Protein AF-A0A7Y3Q124-F1 (afdb_monomer_lite)

pLDDT: mean 82.85, std 15.58, range [33.03, 96.94]

Sequence (223 aa):
MGLVINVERWDMAAAISIATEGIRAKYNAGSGGGGFGAADREIGAKLDGAKILAVIDQMEITAQHLADWCLFAYASPLWNSTDNKIRFLKTLMNDWAVLSLEQGTVIQKKTFERMACLASVVAGAFALEQIQGVSVINTDRGLSYQPKLTRSYLIHLLVEHDLKNASESVRNSEFESKRRRYYQTHWDVWHSNIEEMRSLLMNYDKSARFLFKKTLEKQNGSY

Structure (mmCIF, N/CA/C/O backbone):
data_AF-A0A7Y3Q124-F1
#
_entry.id   AF-A0A7Y3Q124-F1
#
loop_
_atom_site.group_PDB
_atom_site.id
_atom_site.type_symbol
_atom_site.label_atom_id
_atom_site.label_alt_id
_atom_site.label_comp_id
_atom_site.label_asym_id
_atom_site.label_entity_id
_atom_site.label_seq_id
_atom_site.pdbx_PDB_ins_code
_atom_site.Cartn_x
_atom_site.Cartn_y
_atom_site.Cartn_z
_atom_site.occupancy
_atom_site.B_iso_or_equiv
_atom_site.auth_seq_id
_atom_site.auth_comp_id
_atom_site.auth_asym_id
_atom_site.auth_atom_id
_atom_site.pdbx_PDB_model_num
ATOM 1 N N . MET A 1 1 ? -34.505 -3.314 24.883 1.00 33.03 1 MET A N 1
ATOM 2 C CA . MET A 1 1 ? -33.262 -3.927 24.371 1.00 33.03 1 MET A CA 1
ATOM 3 C C . MET A 1 1 ? -32.833 -3.156 23.130 1.00 33.03 1 MET A C 1
ATOM 5 O O . MET A 1 1 ? -33.286 -3.466 22.036 1.00 33.03 1 MET A O 1
ATOM 9 N N . GLY A 1 2 ? -32.082 -2.067 23.311 1.00 33.41 2 GLY A N 1
ATOM 10 C CA . GLY A 1 2 ? -31.557 -1.277 22.196 1.00 33.41 2 GLY A CA 1
ATOM 11 C C . GLY A 1 2 ? -30.342 -1.985 21.610 1.00 33.41 2 GLY A C 1
ATOM 12 O O . GLY A 1 2 ? -29.385 -2.247 22.332 1.00 33.41 2 GLY A O 1
ATOM 13 N N . LEU A 1 3 ? -30.413 -2.352 20.332 1.00 43.50 3 LEU A N 1
ATOM 14 C CA . LEU A 1 3 ? -29.298 -2.925 19.583 1.00 43.50 3 LEU A CA 1
ATOM 15 C C . LEU A 1 3 ? -28.235 -1.839 19.372 1.00 43.50 3 LEU A C 1
ATOM 17 O O . LEU A 1 3 ? -28.331 -1.041 18.444 1.00 43.50 3 LEU A O 1
ATOM 21 N N . VAL A 1 4 ? -27.251 -1.817 20.270 1.00 46.06 4 VAL A N 1
ATOM 22 C CA . VAL A 1 4 ? -25.922 -1.238 20.045 1.00 46.06 4 VAL A CA 1
ATOM 23 C C . VAL A 1 4 ? -25.350 -1.954 18.823 1.00 46.06 4 VAL A C 1
ATOM 25 O O . VAL A 1 4 ? -25.296 -3.189 18.805 1.00 46.06 4 VAL A O 1
ATOM 28 N N . ILE A 1 5 ? -25.002 -1.217 17.768 1.00 52.56 5 ILE A N 1
ATOM 29 C CA . ILE A 1 5 ? -24.322 -1.801 16.611 1.00 52.56 5 ILE A CA 1
ATOM 30 C C . ILE A 1 5 ? -22.940 -2.149 17.138 1.00 52.56 5 ILE A C 1
ATOM 32 O O . ILE A 1 5 ? -22.101 -1.280 17.266 1.00 52.56 5 ILE A O 1
ATOM 36 N N . ASN A 1 6 ? -22.729 -3.395 17.548 1.00 62.47 6 ASN A N 1
ATOM 37 C CA . ASN A 1 6 ? -21.502 -3.828 18.208 1.00 62.47 6 ASN A CA 1
ATOM 38 C C . ASN A 1 6 ? -20.341 -3.876 17.191 1.00 62.47 6 ASN A C 1
ATOM 40 O O . ASN A 1 6 ? -19.879 -4.958 16.833 1.00 62.47 6 ASN A O 1
ATOM 44 N N . VAL A 1 7 ? -19.934 -2.708 16.672 1.00 57.75 7 VAL A N 1
ATOM 45 C CA . VAL A 1 7 ? -18.882 -2.508 15.659 1.00 57.75 7 VAL A CA 1
ATOM 46 C C . VAL A 1 7 ? -17.557 -3.087 16.160 1.00 57.75 7 VAL A C 1
ATOM 48 O O . VAL A 1 7 ? -16.748 -3.564 15.375 1.00 57.75 7 VAL A O 1
ATOM 51 N N . GLU A 1 8 ? -17.376 -3.163 17.478 1.00 59.97 8 GLU A N 1
ATOM 52 C CA . GLU A 1 8 ? -16.238 -3.804 18.144 1.00 59.97 8 GLU A CA 1
ATOM 53 C C . GLU A 1 8 ? -16.109 -5.307 17.836 1.00 59.97 8 GLU A C 1
ATOM 55 O O . GLU A 1 8 ? -15.020 -5.871 17.908 1.00 59.97 8 GLU A O 1
ATOM 60 N N . ARG A 1 9 ? -17.211 -5.985 17.491 1.00 69.19 9 ARG A N 1
ATOM 61 C CA . ARG A 1 9 ? -17.191 -7.407 17.107 1.00 69.19 9 ARG A CA 1
ATOM 62 C C . ARG A 1 9 ? -16.945 -7.629 15.620 1.00 69.19 9 ARG A C 1
ATOM 64 O O . ARG A 1 9 ? -16.878 -8.781 15.195 1.00 69.19 9 ARG A O 1
ATOM 71 N N . TRP A 1 10 ? -16.889 -6.562 14.832 1.00 75.06 10 TRP A N 1
ATOM 72 C CA . TRP A 1 10 ? -16.720 -6.662 13.392 1.00 75.06 10 TRP A CA 1
ATOM 73 C C . TRP A 1 10 ? -15.241 -6.831 13.062 1.00 75.06 10 TRP A C 1
ATOM 75 O O . TRP A 1 10 ? -14.361 -6.440 13.830 1.00 75.06 10 TRP A O 1
ATOM 85 N N . ASP A 1 11 ? -14.963 -7.410 11.896 1.00 83.25 11 ASP A N 1
ATOM 86 C CA . ASP A 1 11 ? -13.596 -7.474 11.397 1.00 83.25 11 ASP A CA 1
ATOM 87 C C . ASP A 1 11 ? -13.006 -6.065 11.288 1.00 83.25 11 ASP A C 1
ATOM 89 O O . ASP A 1 11 ? -13.692 -5.127 10.878 1.00 83.25 11 ASP A O 1
ATOM 93 N N . MET A 1 12 ? -11.715 -5.931 11.617 1.00 88.19 12 MET A N 1
ATOM 94 C CA . MET A 1 12 ? -10.993 -4.650 11.664 1.00 88.19 12 MET A CA 1
ATOM 95 C C . MET A 1 12 ? -11.274 -3.771 10.437 1.00 88.19 12 MET A C 1
ATOM 97 O O . MET A 1 12 ? -11.569 -2.591 10.583 1.00 88.19 12 MET A O 1
ATOM 101 N N . ALA A 1 13 ? -11.251 -4.351 9.234 1.00 86.31 13 ALA A N 1
ATOM 102 C CA . ALA A 1 13 ? -11.531 -3.633 7.994 1.00 86.31 13 ALA A CA 1
ATOM 103 C C . ALA A 1 13 ? -12.919 -2.966 7.990 1.00 86.31 13 ALA A C 1
ATOM 105 O O . ALA A 1 13 ? -13.046 -1.783 7.681 1.00 86.31 13 ALA A O 1
ATOM 106 N N . ALA A 1 14 ? -13.956 -3.712 8.374 1.00 84.50 14 ALA A N 1
ATOM 107 C CA . ALA A 1 14 ? -15.326 -3.218 8.400 1.00 84.50 14 ALA A CA 1
ATOM 108 C C . ALA A 1 14 ? -15.551 -2.233 9.557 1.00 84.50 14 ALA A C 1
ATOM 110 O O . ALA A 1 14 ? -16.206 -1.208 9.370 1.00 84.50 14 ALA A O 1
ATOM 111 N N . ALA A 1 15 ? -14.956 -2.502 10.724 1.00 85.56 15 ALA A N 1
ATOM 112 C CA . ALA A 1 15 ? -15.027 -1.620 11.883 1.00 85.56 15 ALA A CA 1
ATOM 113 C C . ALA A 1 15 ? -14.435 -0.234 11.582 1.00 85.56 15 ALA A C 1
ATOM 115 O O . ALA A 1 15 ? -15.069 0.785 11.852 1.00 85.56 15 ALA A O 1
ATOM 116 N N . ILE A 1 16 ? -13.250 -0.193 10.966 1.00 87.12 16 ILE A N 1
ATOM 117 C CA . ILE A 1 16 ? -12.573 1.054 10.590 1.00 87.12 16 ILE A CA 1
ATOM 118 C C . ILE A 1 16 ? -13.338 1.777 9.483 1.00 87.12 16 ILE A C 1
ATOM 120 O O . ILE A 1 16 ? -13.532 2.990 9.570 1.00 87.12 16 ILE A O 1
ATOM 124 N N . SER A 1 17 ? -13.811 1.055 8.464 1.00 84.25 17 SER A N 1
ATOM 125 C CA . SER A 1 17 ? -14.573 1.655 7.366 1.00 84.25 17 SER A CA 1
ATOM 126 C C . SER A 1 17 ? -15.824 2.373 7.878 1.00 84.25 17 SER A C 1
ATOM 128 O O . SER A 1 17 ? -16.017 3.549 7.583 1.00 84.25 17 SER A O 1
ATOM 130 N N . ILE A 1 18 ? -16.596 1.726 8.754 1.00 82.00 18 ILE A N 1
ATOM 131 C CA . ILE A 1 18 ? -17.808 2.312 9.345 1.00 82.00 18 ILE A CA 1
ATOM 132 C C . ILE A 1 18 ? -17.478 3.468 10.287 1.00 82.00 18 ILE A C 1
ATOM 134 O O . ILE A 1 18 ? -18.149 4.499 10.253 1.00 82.00 18 ILE A O 1
ATOM 138 N N . ALA A 1 19 ? -16.433 3.326 11.105 1.00 82.62 19 ALA A N 1
ATOM 139 C CA . ALA A 1 19 ? -16.011 4.380 12.022 1.00 82.62 19 ALA A CA 1
ATOM 140 C C . ALA A 1 19 ? -15.574 5.659 11.285 1.00 82.62 19 ALA A C 1
ATOM 142 O O . ALA A 1 19 ? -15.813 6.766 11.763 1.00 82.62 19 ALA A O 1
ATOM 143 N N . THR A 1 20 ? -14.960 5.512 10.108 1.00 79.75 20 THR A N 1
ATOM 144 C CA . THR A 1 20 ? -14.400 6.621 9.318 1.00 79.75 20 THR A CA 1
ATOM 145 C C . THR A 1 20 ? -15.354 7.175 8.263 1.00 79.75 20 THR A C 1
ATOM 147 O O . THR A 1 20 ? -15.125 8.264 7.744 1.00 79.75 20 THR A O 1
ATOM 150 N N . GLU A 1 21 ? -16.429 6.475 7.903 1.00 72.50 21 GLU A N 1
ATOM 151 C CA . GLU A 1 21 ? -17.432 6.988 6.957 1.00 72.50 21 GLU A CA 1
ATOM 152 C C . GLU A 1 21 ? -18.221 8.177 7.525 1.00 72.50 21 GLU A C 1
ATOM 154 O O . GLU A 1 21 ? -18.716 9.034 6.785 1.00 72.50 21 GLU A O 1
ATOM 159 N N . GLY A 1 22 ? -18.275 8.288 8.854 1.00 57.75 22 GLY A N 1
ATOM 160 C CA . GLY A 1 22 ? -18.961 9.373 9.537 1.00 57.75 22 GLY A CA 1
ATOM 161 C C . GLY A 1 22 ? -20.463 9.453 9.214 1.00 57.75 22 GLY A C 1
ATOM 162 O O . GLY A 1 22 ? -21.063 8.632 8.526 1.00 57.75 22 GLY A O 1
ATOM 163 N N . ILE A 1 23 ? -21.097 10.506 9.728 1.00 47.03 23 ILE A N 1
ATOM 164 C CA . ILE A 1 23 ? -22.557 10.710 9.876 1.00 47.03 23 ILE A CA 1
ATOM 165 C C . ILE A 1 23 ? -23.333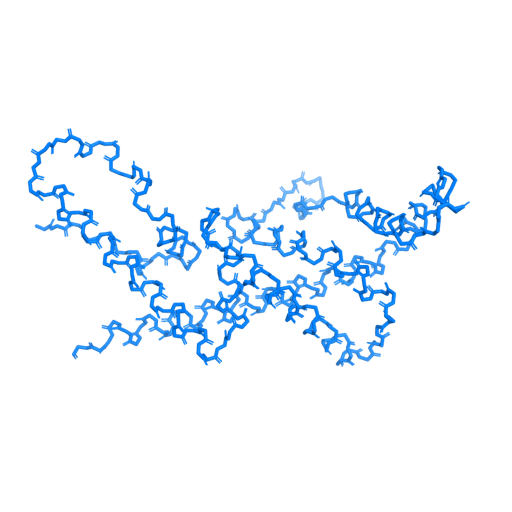 10.776 8.534 1.00 47.03 23 ILE A C 1
ATOM 167 O O . ILE A 1 23 ? -24.560 10.843 8.518 1.00 47.03 23 ILE A O 1
ATOM 171 N N . ARG A 1 24 ? -22.654 10.780 7.376 1.00 43.53 24 ARG A N 1
ATOM 172 C CA . ARG A 1 24 ? -23.308 10.940 6.061 1.00 43.53 24 ARG A CA 1
ATOM 173 C C . ARG A 1 24 ? -23.915 9.662 5.507 1.00 43.53 24 ARG A C 1
ATOM 175 O O . ARG A 1 24 ? -24.828 9.748 4.680 1.00 43.53 24 ARG A O 1
ATOM 182 N N . ALA A 1 25 ? -23.440 8.502 5.938 1.00 44.84 25 ALA A N 1
ATOM 183 C CA . ALA A 1 25 ? -24.040 7.260 5.513 1.00 44.84 25 ALA A CA 1
ATOM 184 C C . ALA A 1 25 ? -25.398 7.119 6.203 1.00 44.84 25 ALA A C 1
ATOM 186 O O . ALA A 1 25 ? -25.504 6.857 7.402 1.00 44.84 25 ALA A O 1
ATOM 187 N N . LYS A 1 26 ? -26.470 7.306 5.429 1.00 45.16 26 LYS A N 1
ATOM 188 C CA . LYS A 1 26 ? -27.828 6.929 5.823 1.00 45.16 26 LYS A CA 1
ATOM 189 C C . LYS A 1 26 ? -27.925 5.395 5.917 1.00 45.16 26 LYS A C 1
ATOM 191 O O . LYS A 1 26 ? -28.768 4.795 5.263 1.00 45.16 26 LYS A O 1
ATOM 196 N N . TYR A 1 27 ? -27.127 4.746 6.767 1.00 45.25 27 TYR A N 1
ATOM 197 C CA . TYR A 1 27 ? -27.384 3.370 7.219 1.00 45.25 27 TYR A CA 1
ATOM 198 C C . TYR A 1 27 ? -28.754 3.262 7.915 1.00 45.25 27 TYR A C 1
ATOM 200 O O . TYR A 1 27 ? -29.344 2.195 8.026 1.00 45.25 27 TYR A O 1
ATOM 208 N N . ASN A 1 28 ? -29.289 4.423 8.293 1.00 45.03 28 ASN A N 1
ATOM 209 C CA . ASN A 1 28 ? -30.613 4.692 8.820 1.00 45.03 28 ASN A CA 1
ATOM 210 C C . ASN A 1 28 ? -31.618 5.187 7.748 1.00 45.03 28 ASN A C 1
ATOM 212 O O . ASN A 1 28 ? -32.603 5.851 8.083 1.00 45.03 28 ASN A O 1
ATOM 216 N N . ALA A 1 29 ? -31.409 4.898 6.454 1.00 42.81 29 ALA A N 1
ATOM 217 C CA . ALA A 1 29 ? -32.402 5.124 5.394 1.00 42.81 29 ALA A CA 1
ATOM 218 C C . ALA A 1 29 ? -33.602 4.171 5.575 1.00 42.81 29 ALA A C 1
ATOM 220 O O . ALA A 1 29 ? -33.749 3.167 4.891 1.00 42.81 29 ALA A O 1
ATOM 221 N N . GLY A 1 30 ? -34.428 4.473 6.573 1.00 44.19 30 GLY A N 1
ATOM 222 C CA . GLY A 1 30 ? -35.539 3.647 7.043 1.00 44.19 30 GLY A CA 1
ATOM 223 C C . GLY A 1 30 ? -35.963 3.991 8.472 1.00 44.19 30 GLY A C 1
ATOM 224 O O . GLY A 1 30 ? -37.116 3.790 8.832 1.00 44.19 30 GLY A O 1
ATOM 225 N N . SER A 1 31 ? -35.088 4.614 9.270 1.00 44.12 31 SER A N 1
ATOM 226 C CA . SER A 1 31 ? -35.449 5.190 10.574 1.00 44.12 31 SER A CA 1
ATOM 227 C C . SER A 1 31 ? -35.894 6.653 10.474 1.00 44.12 31 SER A C 1
ATOM 229 O O . SER A 1 31 ? -35.846 7.388 11.456 1.00 44.12 31 SER A O 1
ATOM 231 N N . GLY A 1 32 ? -36.360 7.072 9.293 1.00 39.16 32 GLY A N 1
ATOM 232 C CA . GLY A 1 32 ? -37.015 8.359 9.044 1.00 39.16 32 GLY A CA 1
ATOM 233 C C . GLY A 1 32 ? -38.430 8.437 9.626 1.00 39.16 32 GLY A C 1
ATOM 234 O O . GLY A 1 32 ? -39.335 8.935 8.968 1.00 39.16 32 GLY A O 1
ATOM 235 N N . GLY A 1 33 ? -38.627 7.919 10.836 1.00 42.31 33 GLY A N 1
ATOM 236 C CA . GLY A 1 33 ? -39.790 8.194 11.667 1.00 42.31 33 GLY A CA 1
ATOM 237 C C . GLY A 1 33 ? -39.294 8.969 12.876 1.00 42.31 33 GLY A C 1
ATOM 238 O O . GLY A 1 33 ? -38.594 8.402 13.711 1.00 42.31 33 GLY A O 1
ATOM 239 N N . GLY A 1 34 ? -39.584 10.270 12.936 1.00 44.97 34 GLY A N 1
ATOM 240 C CA . GLY A 1 34 ? -39.162 11.136 14.036 1.00 44.97 34 GLY A CA 1
ATOM 241 C C . GLY A 1 34 ? -39.580 10.558 15.389 1.00 44.97 34 GLY A C 1
ATOM 242 O O . GLY A 1 34 ? -40.767 10.460 15.686 1.00 44.97 34 GLY A O 1
ATOM 243 N N . GLY A 1 35 ? -38.602 10.152 16.197 1.00 52.94 35 GLY A N 1
ATOM 244 C CA . GLY A 1 35 ? -38.820 9.603 17.530 1.00 52.94 35 GLY A CA 1
ATOM 245 C C . GLY A 1 35 ? -37.499 9.372 18.265 1.00 52.94 35 GLY A C 1
ATOM 246 O O . GLY A 1 35 ? -36.492 9.035 17.644 1.00 52.94 35 GLY A O 1
ATOM 247 N N . PHE A 1 36 ? -37.513 9.543 19.591 1.00 53.00 36 PHE A N 1
ATOM 248 C CA . PHE A 1 36 ? -36.348 9.488 20.491 1.00 53.00 36 PHE A CA 1
ATOM 249 C C . PHE A 1 36 ? -35.414 8.279 20.257 1.00 53.00 36 PHE A C 1
ATOM 251 O O . PHE A 1 36 ? -34.197 8.431 20.276 1.00 53.00 36 PHE A O 1
ATOM 258 N N . GLY A 1 37 ? -35.950 7.108 19.896 1.00 54.56 37 GLY A N 1
ATOM 259 C CA . GLY A 1 37 ? -35.143 5.908 19.633 1.00 54.56 37 GLY A CA 1
ATOM 260 C C . GLY A 1 37 ? -34.287 5.937 18.354 1.00 54.56 37 GLY A C 1
ATOM 261 O O . GLY A 1 37 ? -33.360 5.139 18.237 1.00 54.56 37 GLY A O 1
ATOM 262 N N . ALA A 1 38 ? -34.562 6.821 17.388 1.00 58.88 38 ALA A N 1
ATOM 263 C CA . ALA A 1 38 ? -33.704 6.998 16.210 1.00 58.88 38 ALA A CA 1
ATOM 264 C C . ALA A 1 38 ? -32.454 7.833 16.543 1.00 58.88 38 ALA A C 1
ATOM 266 O O . ALA A 1 38 ? -31.369 7.534 16.046 1.00 58.88 38 ALA A O 1
ATOM 267 N N . ALA A 1 39 ? -32.599 8.821 17.434 1.00 60.03 39 ALA A N 1
ATOM 268 C CA . ALA A 1 39 ? -31.488 9.625 17.935 1.00 60.03 39 ALA A CA 1
ATOM 269 C C . ALA A 1 39 ? -30.549 8.790 18.819 1.00 60.03 39 ALA A C 1
ATOM 271 O O . ALA A 1 39 ? -29.338 8.832 18.623 1.00 60.03 39 ALA A O 1
ATOM 272 N N . ASP A 1 40 ? -31.094 7.948 19.705 1.00 58.81 40 ASP A N 1
ATOM 273 C CA . ASP A 1 40 ? -30.291 7.044 20.543 1.00 58.81 40 ASP A CA 1
ATOM 274 C C . ASP A 1 40 ? -29.460 6.057 19.706 1.00 58.81 40 ASP A C 1
ATOM 276 O O . ASP A 1 40 ? -28.309 5.770 20.036 1.00 58.81 40 ASP A O 1
ATOM 280 N N . ARG A 1 41 ? -30.004 5.574 18.577 1.00 62.56 41 ARG A N 1
ATOM 281 C CA . ARG A 1 41 ? -29.263 4.722 17.626 1.00 62.56 41 ARG A CA 1
ATOM 282 C C . ARG A 1 41 ? -28.103 5.460 16.973 1.00 62.56 41 ARG A C 1
ATOM 284 O O . ARG A 1 41 ? -27.025 4.893 16.821 1.00 62.56 41 ARG A O 1
ATOM 291 N N . GLU A 1 42 ? -28.329 6.704 16.570 1.00 65.19 42 GLU A N 1
ATOM 292 C CA . GLU A 1 42 ? -27.293 7.529 15.954 1.00 65.19 42 GLU A CA 1
ATOM 293 C C . GLU A 1 42 ? -26.186 7.876 16.961 1.00 65.19 42 GLU A C 1
ATOM 295 O O . GLU A 1 42 ? -25.007 7.833 16.617 1.00 65.19 42 GLU A O 1
ATOM 300 N N . ILE A 1 43 ? -26.549 8.165 18.214 1.00 65.62 43 ILE A N 1
ATOM 301 C CA . ILE A 1 43 ? -25.598 8.418 19.304 1.00 65.62 43 ILE A CA 1
ATOM 302 C C . ILE A 1 43 ? -24.789 7.153 19.624 1.00 65.62 43 ILE A C 1
ATOM 304 O O . ILE A 1 43 ? -23.567 7.235 19.722 1.00 65.62 43 ILE A O 1
ATOM 308 N N . GLY A 1 44 ? -25.434 5.986 19.726 1.00 63.97 44 GLY A N 1
ATOM 309 C CA . GLY A 1 44 ? -24.755 4.710 19.974 1.00 63.97 44 GLY A CA 1
ATOM 310 C C . GLY A 1 44 ? -23.726 4.369 18.894 1.00 63.97 44 GLY A C 1
ATOM 311 O O . GLY A 1 44 ? -22.560 4.154 19.206 1.00 63.97 44 GLY A O 1
ATOM 312 N N . ALA A 1 45 ? -24.114 4.445 17.618 1.00 65.38 45 ALA A N 1
ATOM 313 C CA . ALA A 1 45 ? -23.201 4.192 16.501 1.00 65.38 45 ALA A CA 1
ATOM 314 C C . ALA A 1 45 ? -22.011 5.172 16.465 1.00 65.38 45 ALA A C 1
ATOM 316 O O . ALA A 1 45 ? -20.898 4.787 16.109 1.00 65.38 45 ALA A O 1
ATOM 317 N N . LYS A 1 46 ? -22.225 6.436 16.860 1.00 72.19 46 LYS A N 1
ATOM 318 C CA . LYS A 1 46 ? -21.149 7.433 16.987 1.00 72.19 46 LYS A CA 1
ATOM 319 C C . LYS A 1 46 ? -20.180 7.098 18.116 1.00 72.19 46 LYS A C 1
ATOM 321 O O . LYS A 1 46 ? -18.978 7.260 17.932 1.00 72.19 46 LYS A O 1
ATOM 326 N N . LEU A 1 47 ? -20.687 6.649 19.264 1.00 74.44 47 LEU A N 1
ATOM 327 C CA . LEU A 1 47 ? -19.851 6.229 20.390 1.00 74.44 47 LEU A CA 1
ATOM 328 C C . LEU A 1 47 ? -19.021 4.996 20.025 1.00 74.44 47 LEU A C 1
ATOM 330 O O . LEU A 1 47 ? -17.819 4.988 20.277 1.00 74.44 47 LEU A O 1
ATOM 334 N N . ASP A 1 48 ? -19.627 4.007 19.369 1.00 74.38 48 ASP A N 1
ATOM 335 C CA . ASP A 1 48 ? -18.919 2.807 18.917 1.00 74.38 48 ASP A CA 1
ATOM 336 C C . ASP A 1 48 ? -17.848 3.158 17.872 1.00 74.38 48 ASP A C 1
ATOM 338 O O . ASP A 1 48 ? -16.702 2.731 17.995 1.00 74.38 48 ASP A O 1
ATOM 342 N N . GLY A 1 49 ? -18.164 4.024 16.901 1.00 79.00 49 GLY A N 1
ATOM 343 C CA . GLY A 1 49 ? -17.182 4.537 15.940 1.00 79.00 49 GLY A CA 1
ATOM 344 C C . GLY A 1 49 ? -16.028 5.299 16.605 1.00 79.00 49 GLY A C 1
ATOM 345 O O . GLY A 1 49 ? -14.867 5.076 16.265 1.00 79.00 49 GLY A O 1
ATOM 346 N N . ALA A 1 50 ? -16.317 6.144 17.599 1.00 81.00 50 ALA A N 1
ATOM 347 C CA . ALA A 1 50 ? -15.296 6.888 18.337 1.00 81.00 50 ALA A CA 1
ATOM 348 C C . ALA A 1 50 ? -14.333 5.967 19.103 1.00 81.00 50 ALA A C 1
ATOM 350 O O . ALA A 1 50 ? -13.137 6.249 19.145 1.00 81.00 50 ALA A O 1
ATOM 351 N N . LYS A 1 51 ? -14.813 4.843 19.653 1.00 82.75 51 LYS A N 1
ATOM 352 C CA . LYS A 1 51 ? -13.939 3.838 20.281 1.00 82.75 51 LYS A CA 1
ATOM 353 C C . LYS A 1 51 ? -12.978 3.211 19.277 1.00 82.75 51 LYS A C 1
ATOM 355 O O . LYS A 1 51 ? -11.790 3.106 19.558 1.00 82.75 51 LYS A O 1
ATOM 360 N N . ILE A 1 52 ? -13.466 2.839 18.090 1.00 86.88 52 ILE A N 1
ATOM 361 C CA . ILE A 1 52 ? -12.612 2.287 17.028 1.00 86.88 52 ILE A CA 1
ATOM 362 C C . ILE A 1 52 ? -11.522 3.289 16.631 1.00 86.88 52 ILE A C 1
ATOM 364 O O . ILE A 1 52 ? -10.363 2.905 16.491 1.00 86.88 52 ILE A O 1
ATOM 368 N N . LEU A 1 53 ? -11.863 4.574 16.498 1.00 87.12 53 LEU A N 1
ATOM 369 C CA . LEU A 1 53 ? -10.877 5.618 16.208 1.00 87.12 53 LEU A CA 1
ATOM 370 C C . LEU A 1 53 ? -9.874 5.794 17.356 1.00 87.12 53 LEU A C 1
ATOM 372 O O . LEU A 1 53 ? -8.675 5.833 17.103 1.00 87.12 53 LEU A O 1
ATOM 376 N N . ALA A 1 54 ? -10.329 5.771 18.612 1.00 87.12 54 ALA A N 1
ATOM 377 C CA . ALA A 1 54 ? -9.442 5.824 19.774 1.00 87.12 54 ALA A CA 1
ATOM 378 C C . ALA A 1 54 ? -8.476 4.625 19.840 1.00 87.12 54 ALA A C 1
ATOM 380 O O . ALA A 1 54 ? -7.342 4.760 20.300 1.00 87.12 54 ALA A O 1
ATOM 381 N N . VAL A 1 55 ? -8.896 3.441 19.377 1.00 89.62 55 VAL A N 1
ATOM 382 C CA . VAL A 1 55 ? -8.000 2.285 19.218 1.00 89.62 55 VAL A CA 1
ATOM 383 C C . VAL A 1 55 ? -6.911 2.577 18.183 1.00 89.62 55 VAL A C 1
ATOM 385 O O . VAL A 1 55 ? -5.748 2.269 18.443 1.00 89.62 55 VAL A O 1
ATOM 388 N N . ILE A 1 56 ? -7.253 3.185 17.043 1.00 90.88 56 ILE A N 1
ATOM 389 C CA . ILE A 1 56 ? -6.270 3.564 16.016 1.00 90.88 56 ILE A CA 1
ATOM 390 C C . ILE A 1 56 ? -5.296 4.619 16.553 1.00 90.88 56 ILE A C 1
ATOM 392 O O . ILE A 1 56 ? -4.093 4.463 16.362 1.00 90.88 56 ILE A O 1
ATOM 396 N N . ASP A 1 57 ? -5.776 5.625 17.284 1.00 90.31 57 ASP A N 1
ATOM 397 C CA . ASP A 1 57 ? -4.917 6.649 17.896 1.00 90.31 57 ASP A CA 1
ATOM 398 C C . ASP A 1 57 ? -3.925 6.017 18.890 1.00 90.31 57 ASP A C 1
ATOM 400 O O . ASP A 1 57 ? -2.735 6.332 18.915 1.00 90.31 57 ASP A O 1
ATOM 404 N N . GLN A 1 58 ? -4.379 5.035 19.674 1.00 89.94 58 GLN A N 1
ATOM 405 C CA . GLN A 1 58 ? -3.506 4.292 20.583 1.00 89.94 58 GLN A CA 1
ATOM 406 C C . GLN A 1 58 ? -2.500 3.398 19.835 1.00 89.94 58 GLN A C 1
ATOM 408 O O . GLN A 1 58 ? -1.357 3.226 20.280 1.00 89.94 58 GLN A O 1
ATOM 413 N N . MET A 1 59 ? -2.902 2.826 18.696 1.00 91.88 59 MET A N 1
ATOM 414 C CA . MET A 1 59 ? -1.986 2.127 17.796 1.00 91.88 59 MET A CA 1
ATOM 415 C C . MET A 1 59 ? -0.945 3.088 17.228 1.00 91.88 59 MET A C 1
ATOM 417 O O . MET A 1 59 ? 0.218 2.708 17.167 1.00 91.88 59 MET A O 1
ATOM 421 N N . GLU A 1 60 ? -1.310 4.326 16.885 1.00 91.12 60 GLU A N 1
ATOM 422 C CA . GLU A 1 60 ? -0.374 5.319 16.351 1.00 91.12 60 GLU A CA 1
ATOM 423 C C . GLU A 1 60 ? 0.775 5.605 17.329 1.00 91.12 60 GLU A C 1
ATOM 425 O O . GLU A 1 60 ? 1.934 5.651 16.917 1.00 91.12 60 GLU A O 1
ATOM 430 N N . ILE A 1 61 ? 0.478 5.685 18.631 1.00 90.94 61 ILE A N 1
ATOM 431 C CA . ILE A 1 61 ? 1.481 5.902 19.689 1.00 90.94 61 ILE A CA 1
ATOM 432 C C . ILE A 1 61 ? 2.509 4.759 19.753 1.00 90.94 61 ILE A C 1
ATOM 434 O O . ILE A 1 61 ? 3.677 4.987 20.061 1.00 90.94 61 ILE A O 1
ATOM 438 N N . THR A 1 62 ? 2.085 3.519 19.495 1.00 90.00 62 THR A N 1
ATOM 439 C CA . THR A 1 62 ? 2.939 2.327 19.663 1.00 90.00 62 THR A CA 1
ATOM 440 C C . THR A 1 62 ? 3.587 1.854 18.363 1.00 90.00 62 THR A C 1
ATOM 442 O O . THR A 1 62 ? 4.723 1.386 18.374 1.00 90.00 62 THR A O 1
ATOM 445 N N . ALA A 1 63 ? 2.870 1.966 17.249 1.00 91.50 63 ALA A N 1
ATOM 446 C CA . ALA A 1 63 ? 3.251 1.481 15.933 1.00 91.50 63 ALA A CA 1
ATOM 447 C C . ALA A 1 63 ? 2.569 2.322 14.838 1.00 91.50 63 ALA A C 1
ATOM 449 O O . ALA A 1 63 ? 1.639 1.873 14.164 1.00 91.50 63 ALA A O 1
ATOM 450 N N . GLN A 1 64 ? 3.067 3.546 14.637 1.00 91.94 64 GLN A N 1
ATOM 451 C CA . GLN A 1 64 ? 2.521 4.515 13.678 1.00 91.94 64 GLN A CA 1
ATOM 452 C C . GLN A 1 64 ? 2.308 3.948 12.267 1.00 91.94 64 GLN A C 1
ATOM 454 O O . GLN A 1 64 ? 1.255 4.155 11.679 1.00 91.94 64 GLN A O 1
ATOM 459 N N . HIS A 1 65 ? 3.255 3.171 11.743 1.00 91.19 65 HIS A N 1
ATOM 460 C CA . HIS A 1 65 ? 3.157 2.578 10.404 1.00 91.19 65 HIS A CA 1
ATOM 461 C C . HIS A 1 65 ? 1.981 1.594 10.249 1.00 91.19 65 HIS A C 1
ATOM 463 O O . HIS A 1 65 ? 1.417 1.479 9.162 1.00 91.19 65 HIS A O 1
ATOM 469 N N . LEU A 1 66 ? 1.575 0.914 11.330 1.00 94.38 66 LEU A N 1
ATOM 470 C CA . LEU A 1 66 ? 0.413 0.018 11.326 1.00 94.38 66 LEU A CA 1
ATOM 471 C C . LEU A 1 66 ? -0.899 0.803 11.384 1.00 94.38 66 LEU A C 1
ATOM 473 O O . LEU A 1 66 ? -1.855 0.438 10.704 1.00 94.38 66 LEU A O 1
ATOM 477 N N . ALA A 1 67 ? -0.942 1.887 12.162 1.00 92.25 67 ALA A N 1
ATOM 478 C CA . ALA A 1 67 ? -2.084 2.801 12.175 1.00 92.25 67 ALA A CA 1
ATOM 479 C C . ALA A 1 67 ? -2.264 3.477 10.803 1.00 92.25 67 ALA A C 1
ATOM 481 O O . ALA A 1 67 ? -3.367 3.512 10.257 1.00 92.25 67 ALA A O 1
ATOM 482 N N . ASP A 1 68 ? -1.160 3.911 10.199 1.00 92.69 68 ASP A N 1
ATOM 483 C CA . ASP A 1 68 ? -1.108 4.462 8.848 1.00 92.69 68 ASP A CA 1
ATOM 484 C C . ASP A 1 68 ? -1.593 3.455 7.794 1.00 92.69 68 ASP A C 1
ATOM 486 O O . ASP A 1 68 ? -2.381 3.823 6.922 1.00 92.69 68 ASP A O 1
ATOM 490 N N . TRP A 1 69 ? -1.190 2.180 7.895 1.00 94.38 69 TRP A N 1
ATOM 491 C CA . TRP A 1 69 ? -1.717 1.104 7.047 1.00 94.38 69 TRP A CA 1
ATOM 492 C C . TRP A 1 69 ? -3.231 0.952 7.205 1.00 94.38 69 TRP A C 1
ATOM 494 O O . TRP A 1 69 ? -3.952 0.948 6.210 1.00 94.38 69 TRP A O 1
ATOM 504 N N . CYS A 1 70 ? -3.727 0.880 8.442 1.00 92.25 70 CYS A N 1
ATOM 505 C CA . CYS A 1 70 ? -5.155 0.768 8.731 1.00 92.25 70 CYS A CA 1
ATOM 506 C C . CYS A 1 70 ? -5.968 1.906 8.099 1.00 92.25 70 CYS A C 1
ATOM 508 O O . CYS A 1 70 ? -6.990 1.660 7.454 1.00 92.25 70 CYS A O 1
ATOM 510 N N . LEU A 1 71 ? -5.498 3.148 8.245 1.00 90.81 71 LEU A N 1
ATOM 511 C CA . LEU A 1 71 ? -6.147 4.324 7.665 1.00 90.81 71 LEU A CA 1
ATOM 512 C C . LEU A 1 71 ? -5.983 4.399 6.141 1.00 90.81 71 LEU A C 1
ATOM 514 O O . LEU A 1 71 ? -6.843 4.941 5.450 1.00 90.81 71 LEU A O 1
ATOM 518 N N . PHE A 1 72 ? -4.893 3.874 5.587 1.00 91.94 72 PHE A N 1
ATOM 519 C CA . PHE A 1 72 ? -4.703 3.783 4.142 1.00 91.94 72 PHE A CA 1
ATOM 520 C C . PHE A 1 72 ? -5.628 2.740 3.507 1.00 91.94 72 PHE A C 1
ATOM 522 O O . PHE A 1 72 ? -6.241 3.020 2.478 1.00 91.94 72 PHE A O 1
ATOM 529 N N . ALA A 1 73 ? -5.723 1.557 4.111 1.00 90.94 73 ALA A N 1
ATOM 530 C CA . ALA A 1 73 ? -6.407 0.407 3.539 1.00 90.94 73 ALA A CA 1
ATOM 531 C C . ALA A 1 73 ? -7.921 0.426 3.765 1.00 90.94 73 ALA A C 1
ATOM 533 O O . ALA A 1 73 ? -8.667 0.040 2.868 1.00 90.94 73 ALA A O 1
ATOM 534 N N . TYR A 1 74 ? -8.372 0.856 4.948 1.00 90.56 74 TYR A N 1
ATOM 535 C CA . TYR A 1 74 ? -9.745 0.614 5.404 1.00 90.56 74 TYR A CA 1
ATOM 536 C C . TYR A 1 74 ? -10.542 1.875 5.721 1.00 90.56 74 TYR A C 1
ATOM 538 O O . TYR A 1 74 ? -11.759 1.783 5.884 1.00 90.56 74 TYR A O 1
ATOM 546 N N . ALA A 1 75 ? -9.903 3.046 5.809 1.00 86.88 75 ALA A N 1
ATOM 547 C CA . ALA A 1 75 ? -10.653 4.273 6.037 1.00 86.88 75 ALA A CA 1
ATOM 548 C C . ALA A 1 75 ? -11.527 4.628 4.828 1.00 86.88 75 ALA A C 1
ATOM 550 O O . ALA A 1 75 ? -11.180 4.365 3.673 1.00 86.88 75 ALA A O 1
ATOM 551 N N . SER A 1 76 ? -12.653 5.278 5.102 1.00 81.56 76 SER A N 1
ATOM 552 C CA . SER A 1 76 ? -13.557 5.776 4.078 1.00 81.56 76 SER A CA 1
ATOM 553 C C . SER A 1 76 ? -12.849 6.776 3.144 1.00 81.56 76 SER A C 1
ATOM 555 O O . SER A 1 76 ? -11.909 7.484 3.545 1.00 81.56 76 SER A O 1
ATOM 557 N N . PRO A 1 77 ? -13.282 6.867 1.873 1.00 73.50 77 PRO A N 1
ATOM 558 C CA . PRO A 1 77 ? -12.765 7.873 0.958 1.00 73.50 77 PRO A CA 1
ATOM 559 C C . PRO A 1 77 ? -12.898 9.273 1.567 1.00 73.50 77 PRO A C 1
ATOM 561 O O . PRO A 1 77 ? -13.938 9.613 2.119 1.00 73.50 77 PRO A O 1
ATOM 564 N N . LEU A 1 78 ? -11.863 10.103 1.404 1.00 71.88 78 LEU A N 1
ATOM 565 C CA . LEU A 1 78 ? -11.764 11.478 1.929 1.00 71.88 78 LEU A CA 1
ATOM 566 C C . LEU A 1 78 ?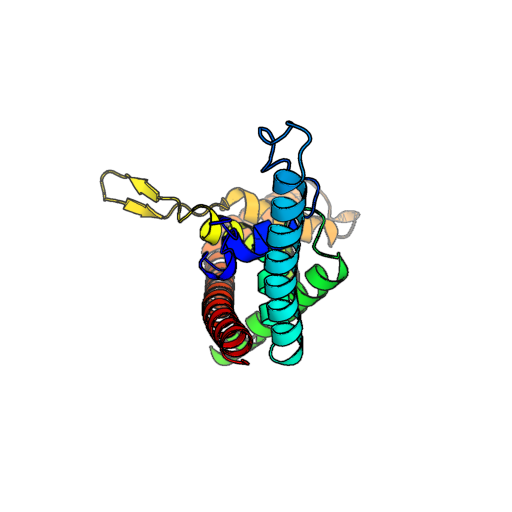 -11.467 11.609 3.435 1.00 71.88 78 LEU A C 1
ATOM 568 O O . LEU A 1 78 ? -11.168 12.720 3.863 1.00 71.88 78 LEU A O 1
ATOM 572 N N . TRP A 1 79 ? -11.473 10.524 4.219 1.00 72.62 79 TRP A N 1
ATOM 573 C CA . TRP A 1 79 ? -11.063 10.582 5.630 1.00 72.62 79 TRP A CA 1
ATOM 574 C C . TRP A 1 79 ? -9.548 10.717 5.793 1.00 72.62 79 TRP A C 1
ATOM 576 O O . TRP A 1 79 ? -9.049 11.472 6.624 1.00 72.62 79 TRP A O 1
ATOM 586 N N . ASN A 1 80 ? -8.798 9.970 4.984 1.00 71.19 80 ASN A N 1
ATOM 587 C CA . ASN A 1 80 ? -7.355 9.890 5.137 1.00 71.19 80 ASN A CA 1
ATOM 588 C C . ASN A 1 80 ? -6.658 11.138 4.565 1.00 71.19 80 ASN A C 1
ATOM 590 O O . ASN A 1 80 ? -6.748 11.400 3.355 1.00 71.19 80 ASN A O 1
ATOM 594 N N . SER A 1 81 ? -5.950 11.874 5.429 1.00 75.00 81 SER A N 1
ATOM 595 C CA . SER A 1 81 ? -5.183 13.064 5.057 1.00 75.00 81 SER A CA 1
ATOM 596 C C . SER A 1 81 ? -4.094 12.719 4.037 1.00 75.00 81 SER A C 1
ATOM 598 O O . SER A 1 81 ? -3.574 11.600 3.979 1.00 75.00 81 SER A O 1
ATOM 600 N N . THR A 1 82 ? -3.734 13.689 3.196 1.00 80.62 82 THR A N 1
ATOM 601 C CA . THR A 1 82 ? -2.642 13.518 2.227 1.00 80.62 82 THR A CA 1
ATOM 602 C C . THR A 1 82 ? -1.320 13.205 2.937 1.00 80.62 82 THR A C 1
ATOM 604 O O . THR A 1 82 ? -0.536 12.396 2.443 1.00 80.62 82 THR A O 1
ATOM 607 N N . ASP A 1 83 ? -1.117 13.767 4.129 1.00 84.44 83 ASP A N 1
ATOM 608 C CA . ASP A 1 83 ? 0.102 13.601 4.922 1.00 84.44 83 ASP A CA 1
ATOM 609 C C . ASP A 1 83 ? 0.261 12.176 5.457 1.00 84.44 83 ASP A C 1
ATOM 611 O O . ASP A 1 83 ? 1.340 11.597 5.334 1.00 84.44 83 ASP A O 1
ATOM 615 N N . ASN A 1 84 ? -0.816 11.563 5.956 1.00 83.69 84 ASN A N 1
ATOM 616 C CA . ASN A 1 84 ? -0.799 10.175 6.424 1.00 83.69 84 ASN A CA 1
ATOM 617 C C . ASN A 1 84 ? -0.464 9.209 5.282 1.00 83.69 84 ASN A C 1
ATOM 619 O O . ASN A 1 84 ? 0.326 8.284 5.453 1.00 83.69 84 ASN A O 1
ATOM 623 N N . LYS A 1 85 ? -1.003 9.453 4.078 1.00 87.25 85 LYS A N 1
ATOM 624 C CA . LYS A 1 85 ? -0.670 8.657 2.884 1.00 87.25 85 LYS A CA 1
ATOM 625 C C . LYS A 1 85 ? 0.805 8.786 2.514 1.00 87.25 85 LYS A C 1
ATOM 627 O O . LYS A 1 85 ? 1.445 7.783 2.214 1.00 87.25 85 LYS A O 1
ATOM 632 N N . ILE A 1 86 ? 1.353 10.001 2.536 1.00 91.06 86 ILE A N 1
ATOM 633 C CA . ILE A 1 86 ? 2.774 10.236 2.242 1.00 91.06 86 ILE A CA 1
ATOM 634 C C . ILE A 1 86 ? 3.651 9.547 3.291 1.00 91.06 86 ILE A C 1
ATOM 636 O O . ILE A 1 86 ? 4.618 8.873 2.932 1.00 91.06 86 ILE A O 1
ATOM 640 N N . ARG A 1 87 ? 3.299 9.679 4.574 1.00 92.44 87 ARG A N 1
ATOM 641 C CA . ARG A 1 87 ? 4.005 9.052 5.696 1.00 92.44 87 ARG A CA 1
ATOM 642 C C . ARG A 1 87 ? 4.004 7.531 5.572 1.00 92.44 87 ARG A C 1
ATOM 644 O O . ARG A 1 87 ? 5.079 6.935 5.595 1.00 92.44 87 ARG A O 1
ATOM 651 N N . PHE A 1 88 ? 2.838 6.933 5.329 1.00 94.62 88 PHE A N 1
ATOM 652 C CA . PHE A 1 88 ? 2.688 5.503 5.077 1.00 94.62 88 PHE A CA 1
ATOM 653 C C . PHE A 1 88 ? 3.600 5.024 3.943 1.00 94.62 88 PHE A C 1
ATOM 655 O O . PHE A 1 88 ? 4.412 4.122 4.134 1.00 94.62 88 PHE A O 1
ATOM 662 N N . LEU A 1 89 ? 3.495 5.651 2.766 1.00 94.94 89 LEU A N 1
ATOM 663 C CA . LEU A 1 89 ? 4.241 5.230 1.580 1.00 94.94 89 LEU A CA 1
ATOM 664 C C . LEU A 1 89 ? 5.749 5.393 1.768 1.00 94.94 89 LEU A C 1
ATOM 666 O O . LEU A 1 89 ? 6.519 4.558 1.298 1.00 94.94 89 LEU A O 1
ATOM 670 N N . LYS A 1 90 ? 6.184 6.434 2.483 1.00 95.25 90 LYS A N 1
ATOM 671 C CA . LYS A 1 90 ? 7.595 6.623 2.824 1.00 95.25 90 LYS A CA 1
ATOM 672 C C . LYS A 1 90 ? 8.104 5.498 3.725 1.00 95.25 90 LYS A C 1
ATOM 674 O O . LYS A 1 90 ? 9.175 4.961 3.456 1.00 95.25 90 LYS A O 1
ATOM 679 N N . THR A 1 91 ? 7.346 5.128 4.755 1.00 95.44 91 THR A N 1
ATOM 680 C CA . THR A 1 91 ? 7.719 4.028 5.653 1.00 95.44 91 THR A CA 1
ATOM 681 C C . THR A 1 91 ? 7.727 2.690 4.923 1.00 95.44 91 THR A C 1
ATOM 683 O O . THR A 1 91 ? 8.720 1.978 4.995 1.00 95.44 91 THR A O 1
ATOM 686 N N . LEU A 1 92 ? 6.699 2.409 4.117 1.00 96.19 92 LEU A N 1
ATOM 687 C CA . LEU A 1 92 ? 6.624 1.201 3.295 1.00 96.19 92 LEU A CA 1
ATOM 688 C C . LEU A 1 92 ? 7.848 1.051 2.379 1.00 96.19 92 LEU A C 1
ATOM 690 O O . LEU A 1 92 ? 8.417 -0.031 2.267 1.00 96.19 92 LEU A O 1
ATOM 694 N N . MET A 1 93 ? 8.265 2.141 1.730 1.00 96.31 93 MET A N 1
ATOM 695 C CA . MET A 1 93 ? 9.437 2.135 0.854 1.00 96.31 93 MET A CA 1
ATOM 696 C C . MET A 1 93 ? 10.742 1.904 1.617 1.00 96.31 93 MET A C 1
ATOM 698 O O . MET A 1 93 ? 11.606 1.175 1.132 1.00 96.31 93 MET A O 1
ATOM 702 N N . ASN A 1 94 ? 10.892 2.510 2.797 1.00 94.75 94 ASN A N 1
ATOM 703 C CA . ASN A 1 94 ? 12.066 2.302 3.641 1.00 94.75 94 ASN A CA 1
ATOM 704 C C . ASN A 1 94 ? 12.144 0.852 4.126 1.00 94.75 94 ASN A C 1
ATOM 706 O O . ASN A 1 94 ? 13.196 0.232 4.005 1.00 94.75 94 ASN A O 1
ATOM 710 N N . ASP A 1 95 ? 11.032 0.298 4.601 1.00 94.88 95 ASP A N 1
ATOM 711 C CA . ASP A 1 95 ? 10.972 -1.071 5.109 1.00 94.88 95 ASP A CA 1
ATOM 712 C C . ASP A 1 95 ? 11.184 -2.094 3.992 1.00 94.88 95 ASP A C 1
ATOM 714 O O . ASP A 1 95 ? 11.893 -3.077 4.190 1.00 94.88 95 ASP A O 1
ATOM 718 N N . TRP A 1 96 ? 10.663 -1.844 2.786 1.00 95.19 96 TRP A N 1
ATOM 719 C CA . TRP A 1 96 ? 10.982 -2.669 1.619 1.00 95.19 96 TRP A CA 1
ATOM 720 C C . TRP A 1 96 ? 12.483 -2.631 1.292 1.00 95.19 96 TRP A C 1
ATOM 722 O O . TRP A 1 96 ? 13.080 -3.668 0.989 1.00 95.19 96 TRP A O 1
ATOM 732 N N . ALA A 1 97 ? 13.119 -1.460 1.397 1.00 94.06 97 ALA A N 1
ATOM 733 C CA . ALA A 1 97 ? 14.553 -1.341 1.163 1.00 94.06 97 ALA A CA 1
ATOM 734 C C . ALA A 1 97 ? 15.393 -2.063 2.228 1.00 94.06 97 ALA A C 1
ATOM 736 O O . ALA A 1 97 ? 16.386 -2.706 1.886 1.00 94.06 97 ALA A O 1
ATOM 737 N N . VAL A 1 98 ? 14.980 -1.993 3.497 1.00 93.81 98 VAL A N 1
ATOM 738 C CA . VAL A 1 98 ? 15.605 -2.735 4.602 1.00 93.81 98 VAL A CA 1
ATOM 739 C C . VAL A 1 98 ? 15.422 -4.241 4.411 1.00 93.81 98 VAL A C 1
ATOM 741 O O . VAL A 1 98 ? 16.406 -4.971 4.468 1.00 93.81 98 VAL A O 1
ATOM 744 N N . LEU A 1 99 ? 14.212 -4.701 4.083 1.00 92.25 99 LEU A N 1
ATOM 745 C CA . LEU A 1 99 ? 13.924 -6.114 3.818 1.00 92.25 99 LEU A CA 1
ATOM 746 C C . LEU A 1 99 ? 14.797 -6.666 2.682 1.00 92.25 99 LEU A C 1
ATOM 748 O O . LEU A 1 99 ? 15.356 -7.755 2.786 1.00 92.25 99 LEU A O 1
ATOM 752 N N . SER A 1 100 ? 14.951 -5.897 1.606 1.00 90.06 100 SER A N 1
ATOM 753 C CA . SER A 1 100 ? 15.793 -6.292 0.472 1.00 90.06 100 SER A CA 1
ATOM 754 C C . SER A 1 100 ? 17.270 -6.385 0.866 1.00 90.06 100 SER A C 1
ATOM 756 O O . SER A 1 100 ? 17.977 -7.293 0.423 1.00 90.06 100 SER A O 1
ATOM 758 N N . LEU A 1 101 ? 17.735 -5.481 1.738 1.00 90.81 101 LEU A N 1
ATOM 759 C CA . LEU A 1 101 ? 19.093 -5.505 2.278 1.00 90.81 101 LEU A CA 1
ATOM 760 C C . LEU A 1 101 ? 19.327 -6.726 3.177 1.00 90.81 101 LEU A C 1
ATOM 762 O O . LEU A 1 101 ? 20.375 -7.360 3.069 1.00 90.81 101 LEU A O 1
ATOM 766 N N . GLU A 1 102 ? 18.359 -7.087 4.022 1.00 90.38 102 GLU A N 1
ATOM 767 C CA . GLU A 1 102 ? 18.409 -8.294 4.862 1.00 90.38 102 GLU A CA 1
ATOM 768 C C . GLU A 1 102 ? 18.476 -9.579 4.026 1.00 90.38 102 GLU A C 1
ATOM 770 O O . GLU A 1 102 ? 19.143 -10.539 4.408 1.00 90.38 102 GLU A O 1
ATOM 775 N N . GLN A 1 103 ? 17.857 -9.578 2.845 1.00 88.62 103 GLN A N 1
ATOM 776 C CA . GLN A 1 103 ? 17.953 -10.660 1.859 1.00 88.62 103 GLN A CA 1
ATOM 777 C C . GLN A 1 103 ? 19.267 -10.639 1.053 1.00 88.62 103 GLN A C 1
ATOM 779 O O . GLN A 1 103 ? 19.466 -11.469 0.167 1.00 88.62 103 GLN A O 1
ATOM 784 N N . GLY A 1 104 ? 20.176 -9.703 1.343 1.00 88.06 104 GLY A N 1
ATOM 785 C CA . GLY A 1 104 ? 21.477 -9.573 0.686 1.00 88.06 104 GLY A CA 1
ATOM 786 C C . GLY A 1 104 ? 21.450 -8.814 -0.643 1.00 88.06 104 GLY A C 1
ATOM 787 O O . GLY A 1 104 ? 22.448 -8.817 -1.364 1.00 88.06 104 GLY A O 1
ATOM 788 N N . THR A 1 105 ? 20.342 -8.147 -0.981 1.00 88.19 105 THR A N 1
ATOM 789 C CA . THR A 1 105 ? 20.190 -7.401 -2.236 1.00 88.19 105 THR A CA 1
ATOM 790 C C . THR A 1 105 ? 20.322 -5.900 -2.001 1.00 88.19 105 THR A C 1
ATOM 792 O O . THR A 1 105 ? 19.526 -5.276 -1.305 1.00 88.19 105 THR A O 1
ATOM 795 N N . VAL A 1 106 ? 21.315 -5.277 -2.638 1.00 87.94 106 VAL A N 1
ATOM 796 C CA . VAL A 1 106 ? 21.478 -3.817 -2.596 1.00 87.94 106 VAL A CA 1
ATOM 797 C C . VAL A 1 106 ? 20.635 -3.172 -3.693 1.00 87.94 106 VAL A C 1
ATOM 799 O O . VAL A 1 106 ? 20.921 -3.309 -4.885 1.00 87.94 106 VAL A O 1
ATOM 802 N N . ILE A 1 107 ? 19.607 -2.421 -3.296 1.00 89.94 107 ILE A N 1
ATOM 803 C CA . ILE A 1 107 ? 18.752 -1.692 -4.234 1.00 89.94 107 ILE A CA 1
ATOM 804 C C . ILE A 1 107 ? 19.468 -0.438 -4.737 1.00 89.94 107 ILE A C 1
ATOM 806 O O . ILE A 1 107 ? 19.877 0.440 -3.979 1.00 89.94 107 ILE A O 1
ATOM 810 N N . GLN A 1 108 ? 19.554 -0.308 -6.059 1.00 92.06 108 GLN A N 1
ATOM 811 C CA . GLN A 1 108 ? 20.022 0.921 -6.690 1.00 92.06 108 GLN A CA 1
ATOM 812 C C . GLN A 1 108 ? 18.987 2.041 -6.535 1.00 92.06 108 GLN A C 1
ATOM 814 O O . GLN A 1 108 ? 17.790 1.814 -6.712 1.00 92.06 108 GLN A O 1
ATOM 819 N N . LYS A 1 109 ? 19.448 3.285 -6.353 1.00 92.12 109 LYS A N 1
ATOM 820 C CA . LYS A 1 109 ? 18.582 4.477 -6.252 1.00 92.12 109 LYS A CA 1
ATOM 821 C C . LYS A 1 109 ? 17.523 4.562 -7.364 1.00 92.12 109 LYS A C 1
ATOM 823 O O . LYS A 1 109 ? 16.361 4.828 -7.087 1.00 92.12 109 LYS A O 1
ATOM 828 N N . LYS A 1 110 ? 17.896 4.256 -8.611 1.00 91.69 110 LYS A N 1
ATOM 829 C CA . LYS A 1 110 ? 16.966 4.266 -9.759 1.00 91.69 110 LYS A CA 1
ATOM 830 C C . LYS A 1 110 ? 15.849 3.226 -9.630 1.00 91.69 110 LYS A C 1
ATOM 832 O O . LYS A 1 110 ? 14.735 3.458 -10.086 1.00 91.69 110 LYS A O 1
ATOM 837 N N . THR A 1 111 ? 16.151 2.066 -9.053 1.00 92.25 111 THR A N 1
ATOM 838 C CA . THR A 1 111 ? 15.161 1.012 -8.797 1.00 92.25 111 THR A CA 1
ATOM 839 C C . THR A 1 111 ? 14.240 1.421 -7.658 1.00 92.25 111 THR A C 1
ATOM 841 O O . THR A 1 111 ? 13.033 1.252 -7.779 1.00 92.25 111 THR A O 1
ATOM 844 N N . PHE A 1 112 ? 14.789 2.037 -6.608 1.00 94.62 112 PHE A N 1
ATOM 845 C CA . PHE A 1 112 ? 14.007 2.580 -5.501 1.00 94.62 112 PHE A CA 1
ATOM 846 C C . PHE A 1 112 ? 12.994 3.636 -5.967 1.00 94.62 112 PHE A C 1
ATOM 848 O O . PHE A 1 112 ? 11.814 3.531 -5.653 1.00 94.62 112 PHE A O 1
ATOM 855 N N . GLU A 1 113 ? 13.421 4.605 -6.781 1.00 93.94 113 GLU A N 1
ATOM 856 C CA . GLU A 1 113 ? 12.542 5.653 -7.329 1.00 93.94 113 GLU A CA 1
ATOM 857 C C . GLU A 1 113 ? 11.419 5.076 -8.205 1.00 93.94 113 GLU A C 1
ATOM 859 O O . GLU A 1 113 ? 10.265 5.488 -8.107 1.00 93.94 113 GLU A O 1
ATOM 864 N N . ARG A 1 114 ? 11.729 4.062 -9.019 1.00 94.06 114 ARG A N 1
ATOM 865 C CA . ARG A 1 114 ? 10.724 3.354 -9.826 1.00 94.06 114 ARG A CA 1
ATOM 866 C C . ARG A 1 114 ? 9.768 2.526 -8.977 1.00 94.06 114 ARG A C 1
ATOM 868 O O . ARG A 1 114 ? 8.578 2.515 -9.252 1.00 94.06 114 ARG A O 1
ATOM 875 N N . MET A 1 115 ? 10.245 1.857 -7.931 1.00 95.06 115 MET A N 1
ATOM 876 C CA . MET A 1 115 ? 9.352 1.148 -7.012 1.00 95.06 115 MET A CA 1
ATOM 877 C C . MET A 1 115 ? 8.463 2.116 -6.228 1.00 95.06 115 MET A C 1
ATOM 879 O O . MET A 1 115 ? 7.290 1.817 -6.017 1.00 95.06 115 MET A O 1
ATOM 883 N N . ALA A 1 116 ? 8.953 3.316 -5.903 1.00 94.19 116 ALA A N 1
ATOM 884 C CA . ALA A 1 116 ? 8.142 4.356 -5.275 1.00 94.19 116 ALA A CA 1
ATOM 885 C C . ALA A 1 116 ? 6.952 4.787 -6.151 1.00 94.19 116 ALA A C 1
ATOM 887 O O . ALA A 1 116 ? 5.887 5.092 -5.613 1.00 94.19 116 ALA A O 1
ATOM 888 N N . CYS A 1 117 ? 7.081 4.762 -7.488 1.00 93.31 117 CYS A N 1
ATOM 889 C CA . CYS A 1 117 ? 5.953 5.060 -8.380 1.00 93.31 117 CYS A CA 1
ATOM 890 C C . CYS A 1 117 ? 4.886 3.952 -8.396 1.00 93.31 117 CYS A C 1
ATOM 892 O O . CYS A 1 117 ? 3.725 4.225 -8.701 1.00 93.31 117 CYS A O 1
ATOM 894 N N . LEU A 1 118 ? 5.261 2.721 -8.037 1.00 95.12 118 LEU A N 1
ATOM 895 C CA . LEU A 1 118 ? 4.353 1.577 -7.951 1.00 95.12 118 LEU A CA 1
ATOM 896 C C . LEU A 1 118 ? 3.739 1.403 -6.559 1.00 95.12 118 LEU A C 1
ATOM 898 O O . LEU A 1 118 ? 2.644 0.855 -6.453 1.00 95.12 118 LEU A O 1
ATOM 902 N N . ALA A 1 119 ? 4.411 1.873 -5.506 1.00 94.62 119 ALA A N 1
ATOM 903 C CA . ALA A 1 119 ? 4.069 1.582 -4.115 1.00 94.62 119 ALA A CA 1
ATOM 904 C C . ALA A 1 119 ? 2.610 1.892 -3.754 1.00 94.62 119 ALA A C 1
ATOM 906 O O . ALA A 1 119 ? 1.929 1.061 -3.156 1.00 94.62 119 ALA A O 1
ATOM 907 N N . SER A 1 120 ? 2.095 3.054 -4.166 1.00 92.62 120 SER A N 1
ATOM 908 C CA . SER A 1 120 ? 0.711 3.456 -3.882 1.00 92.62 120 SER A CA 1
ATOM 909 C C . SER A 1 120 ? -0.318 2.543 -4.546 1.00 92.62 120 SER A C 1
ATOM 911 O O . SER A 1 120 ? -1.325 2.185 -3.935 1.00 92.62 120 SER A O 1
ATOM 913 N N . VAL A 1 121 ? -0.050 2.137 -5.785 1.00 93.75 121 VAL A N 1
ATOM 914 C CA . VAL A 1 121 ? -0.926 1.277 -6.579 1.00 93.75 121 VAL A CA 1
ATOM 915 C C . VAL A 1 121 ? -0.887 -0.153 -6.048 1.00 93.75 121 VAL A C 1
ATOM 917 O O . VAL A 1 121 ? -1.941 -0.764 -5.886 1.00 93.75 121 VAL A O 1
ATOM 920 N N . VAL A 1 122 ? 0.302 -0.667 -5.720 1.00 94.62 122 VAL A N 1
ATOM 921 C CA . VAL A 1 122 ? 0.484 -1.993 -5.108 1.00 94.62 122 VAL A CA 1
ATOM 922 C C . VAL A 1 122 ? -0.220 -2.062 -3.753 1.00 94.62 122 VAL A C 1
ATOM 924 O O . VAL A 1 122 ? -1.004 -2.982 -3.529 1.00 94.62 122 VAL A O 1
ATOM 927 N N . ALA A 1 123 ? -0.015 -1.066 -2.887 1.00 94.00 123 ALA A N 1
ATOM 928 C CA . ALA A 1 123 ? -0.680 -0.993 -1.590 1.00 94.00 123 ALA A CA 1
ATOM 929 C C . ALA A 1 123 ? -2.205 -0.887 -1.724 1.00 94.00 123 ALA A C 1
ATOM 931 O O . ALA A 1 123 ? -2.934 -1.584 -1.020 1.00 94.00 123 ALA A O 1
ATOM 932 N N . GLY A 1 124 ? -2.700 -0.066 -2.656 1.00 91.56 124 GLY A N 1
ATOM 933 C CA . GLY A 1 124 ? -4.134 0.081 -2.905 1.00 91.56 124 GLY A CA 1
ATOM 934 C C . GLY A 1 124 ? -4.780 -1.203 -3.429 1.00 91.56 124 GLY A C 1
ATOM 935 O O . GLY A 1 124 ? -5.841 -1.604 -2.957 1.00 91.56 124 GLY A O 1
ATOM 936 N N . ALA A 1 125 ? -4.130 -1.896 -4.364 1.00 91.31 125 ALA A N 1
ATOM 937 C CA . ALA A 1 125 ? -4.619 -3.177 -4.862 1.00 91.31 125 ALA A CA 1
ATOM 938 C C . ALA A 1 125 ? -4.617 -4.261 -3.784 1.00 91.31 125 ALA A C 1
ATOM 940 O O . ALA A 1 125 ? -5.574 -5.027 -3.688 1.00 91.31 125 ALA A O 1
ATOM 941 N N . PHE A 1 126 ? -3.579 -4.293 -2.947 1.00 92.62 126 PHE A N 1
ATOM 942 C CA . PHE A 1 126 ? -3.521 -5.208 -1.816 1.00 92.62 126 PHE A CA 1
ATOM 943 C C . PHE A 1 126 ? -4.646 -4.929 -0.808 1.00 92.62 126 PHE A C 1
ATOM 945 O O . PHE A 1 126 ? -5.329 -5.859 -0.389 1.00 92.62 126 PHE A O 1
ATOM 952 N N . ALA A 1 127 ? -4.914 -3.661 -0.480 1.00 90.62 127 ALA A N 1
ATOM 953 C CA . ALA A 1 127 ? -6.040 -3.286 0.378 1.00 90.62 127 ALA A CA 1
ATOM 954 C C . ALA A 1 127 ? -7.390 -3.750 -0.201 1.00 90.62 127 ALA A C 1
ATOM 956 O O . ALA A 1 127 ? -8.213 -4.321 0.513 1.00 90.62 127 ALA A O 1
ATOM 957 N N . LEU A 1 128 ? -7.599 -3.589 -1.514 1.00 87.94 128 LEU A N 1
ATOM 958 C CA . LEU A 1 128 ? -8.804 -4.083 -2.188 1.00 87.94 128 LEU A CA 1
ATOM 959 C C . LEU A 1 128 ? -8.942 -5.607 -2.105 1.00 87.94 128 LEU A C 1
ATOM 961 O O . LEU A 1 128 ? -10.054 -6.101 -1.932 1.00 87.94 128 LEU A O 1
ATOM 965 N N . GLU A 1 129 ? -7.842 -6.353 -2.210 1.00 89.06 129 GLU A N 1
ATOM 966 C CA . GLU A 1 129 ? -7.838 -7.812 -2.034 1.00 89.06 129 GLU A CA 1
ATOM 967 C C . GLU A 1 129 ? -8.189 -8.217 -0.597 1.00 89.06 129 GLU A C 1
ATOM 969 O O . GLU A 1 129 ? -8.909 -9.196 -0.410 1.00 89.06 129 GLU A O 1
ATOM 974 N N . GLN A 1 130 ? -7.756 -7.450 0.410 1.00 87.00 130 GLN A N 1
ATOM 975 C CA . GLN A 1 130 ? -8.125 -7.705 1.808 1.00 87.00 130 GLN A CA 1
ATOM 976 C C . GLN A 1 130 ? -9.609 -7.440 2.095 1.00 87.00 130 GLN A C 1
ATOM 978 O O . GLN A 1 130 ? -10.189 -8.110 2.947 1.00 87.00 130 GLN A O 1
ATOM 983 N N . ILE A 1 131 ? -10.232 -6.490 1.388 1.00 82.81 131 ILE A N 1
ATOM 984 C CA . ILE A 1 131 ? -11.653 -6.147 1.565 1.00 82.81 131 ILE A CA 1
ATOM 985 C C . ILE A 1 131 ? -12.564 -7.074 0.750 1.00 82.81 131 ILE A C 1
ATOM 987 O O . ILE A 1 131 ? -13.569 -7.561 1.257 1.00 82.81 131 ILE A O 1
ATOM 991 N N . GLN A 1 132 ? -12.249 -7.289 -0.530 1.00 83.12 132 GLN A N 1
ATOM 992 C CA . GLN A 1 132 ? -13.122 -7.999 -1.478 1.00 83.12 132 GLN A CA 1
ATOM 993 C C . GLN A 1 132 ? -12.824 -9.497 -1.573 1.00 83.12 132 GLN A C 1
ATOM 995 O O . GLN A 1 132 ? -13.577 -10.236 -2.207 1.00 83.12 132 GLN A O 1
ATOM 1000 N N . GLY A 1 133 ? -11.711 -9.938 -0.994 1.00 81.12 133 GLY A N 1
ATOM 1001 C CA . GLY A 1 133 ? -11.172 -11.266 -1.211 1.00 81.12 133 GLY A CA 1
ATOM 1002 C C . GLY A 1 133 ? -10.338 -11.371 -2.488 1.00 81.12 133 GLY A C 1
ATOM 1003 O O . GLY A 1 133 ? -10.370 -10.542 -3.408 1.00 81.12 133 GLY A O 1
ATOM 1004 N N . VAL A 1 134 ? -9.562 -12.447 -2.523 1.00 80.69 134 VAL A N 1
ATOM 1005 C CA . VAL A 1 134 ? -8.660 -12.785 -3.620 1.00 80.69 134 VAL A CA 1
ATOM 1006 C C . VAL A 1 134 ? -9.460 -13.195 -4.859 1.00 80.69 134 VAL A C 1
ATOM 1008 O O . VAL A 1 134 ? -10.347 -14.042 -4.791 1.00 80.69 134 VAL A O 1
ATOM 1011 N N . SER A 1 135 ? -9.136 -12.599 -6.009 1.00 81.38 135 SER A N 1
ATOM 1012 C CA . SER A 1 135 ? -9.728 -12.983 -7.295 1.00 81.38 135 SER A CA 1
ATOM 1013 C C . SER A 1 135 ? -9.025 -14.220 -7.853 1.00 81.38 135 SER A C 1
ATOM 1015 O O . SER A 1 135 ? -7.797 -14.306 -7.853 1.00 81.38 135 SER A O 1
ATOM 1017 N N . VAL A 1 136 ? -9.810 -15.1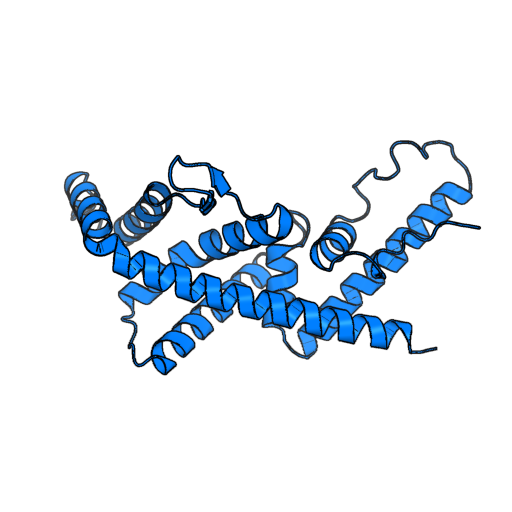94 -8.311 1.00 85.00 136 VAL A N 1
ATOM 1018 C CA . VAL A 1 136 ? -9.314 -16.484 -8.795 1.00 85.00 136 VAL A CA 1
ATOM 1019 C C . VAL A 1 136 ? -10.022 -16.821 -10.101 1.00 85.00 136 VAL A C 1
ATOM 1021 O O . VAL A 1 136 ? -11.245 -16.734 -10.187 1.00 85.00 136 VAL A O 1
ATOM 1024 N N . ILE A 1 137 ? -9.252 -17.210 -11.113 1.00 84.12 137 ILE A N 1
ATOM 1025 C CA . ILE A 1 137 ? -9.776 -17.727 -12.378 1.00 84.12 137 ILE A CA 1
ATOM 1026 C C . ILE A 1 137 ? -9.727 -19.248 -12.320 1.00 84.12 137 ILE A C 1
ATOM 1028 O O . ILE A 1 137 ? -8.694 -19.829 -11.984 1.00 84.12 137 ILE A O 1
ATOM 1032 N N . ASN A 1 138 ? -10.834 -19.892 -12.680 1.00 82.62 138 ASN A N 1
ATOM 1033 C CA . ASN A 1 138 ? -10.846 -21.326 -12.916 1.00 82.62 138 ASN A CA 1
ATOM 1034 C C . ASN A 1 138 ? -10.308 -21.605 -14.323 1.00 82.62 138 ASN A C 1
ATOM 1036 O O . ASN A 1 138 ? -10.918 -21.207 -15.314 1.00 82.62 138 ASN A O 1
ATOM 1040 N N . THR A 1 139 ? -9.147 -22.242 -14.399 1.00 84.19 139 THR A N 1
ATOM 1041 C CA . THR A 1 139 ? -8.554 -22.718 -15.652 1.00 84.19 139 THR A CA 1
ATOM 1042 C C . THR A 1 139 ? -8.687 -24.235 -15.725 1.00 84.19 139 THR A C 1
ATOM 1044 O O . THR A 1 139 ? -8.855 -24.889 -14.699 1.00 84.19 139 THR A O 1
ATOM 1047 N N . ASP A 1 140 ? -8.522 -24.829 -16.908 1.00 79.06 140 ASP A N 1
ATOM 1048 C CA . ASP A 1 140 ? -8.548 -26.295 -17.078 1.00 79.06 140 ASP A CA 1
ATOM 1049 C C . ASP A 1 140 ? -7.487 -27.029 -16.226 1.00 79.06 140 ASP A C 1
ATOM 1051 O O . ASP A 1 140 ? -7.555 -28.240 -16.035 1.00 79.06 140 ASP A O 1
ATOM 1055 N N . ARG A 1 141 ? -6.498 -26.293 -15.694 1.00 79.12 141 ARG A N 1
ATOM 1056 C CA . ARG A 1 141 ? -5.437 -26.786 -14.798 1.00 79.12 141 ARG A CA 1
ATOM 1057 C C . ARG A 1 141 ? -5.694 -26.486 -13.316 1.00 79.12 141 ARG A C 1
ATOM 1059 O O . ARG A 1 141 ? -4.827 -26.755 -12.489 1.00 79.12 141 ARG A O 1
ATOM 1066 N N . GLY A 1 142 ? -6.858 -25.933 -12.986 1.00 82.44 142 GLY A N 1
ATOM 1067 C CA . GLY A 1 142 ? -7.274 -25.577 -11.636 1.00 82.44 142 GLY A CA 1
ATOM 1068 C C . GLY A 1 142 ? -7.431 -24.075 -11.409 1.00 82.44 142 GLY A C 1
ATOM 1069 O O . GLY A 1 142 ? -7.421 -23.251 -12.328 1.00 82.44 142 GLY A O 1
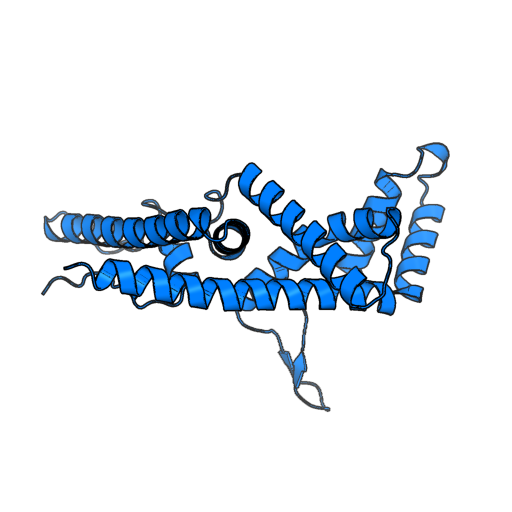ATOM 1070 N N . LEU A 1 143 ? -7.591 -23.726 -10.136 1.00 80.94 143 LEU A N 1
ATOM 1071 C CA . LEU A 1 143 ? -7.772 -22.361 -9.665 1.00 80.94 143 LEU A CA 1
ATOM 1072 C C . LEU A 1 143 ? -6.441 -21.598 -9.699 1.00 80.94 143 LEU A C 1
ATOM 1074 O O . LEU A 1 143 ? -5.512 -21.922 -8.962 1.00 80.94 143 LEU A O 1
ATOM 1078 N N . SER A 1 144 ? -6.357 -20.571 -10.543 1.00 80.19 144 SER A N 1
ATOM 1079 C CA . SER A 1 144 ? -5.198 -19.680 -10.643 1.00 80.19 144 SER A CA 1
ATOM 1080 C C . SER A 1 144 ? -5.513 -18.306 -10.061 1.00 80.19 144 SER A C 1
ATOM 1082 O O . SER A 1 144 ? -6.551 -17.719 -10.373 1.00 80.19 144 SER A O 1
ATOM 1084 N N . TYR A 1 145 ? -4.603 -17.778 -9.246 1.00 79.56 145 TYR A N 1
ATOM 1085 C CA . TYR A 1 145 ? -4.707 -16.428 -8.702 1.00 79.56 145 TYR A CA 1
ATOM 1086 C C . TYR A 1 145 ? -4.716 -15.371 -9.814 1.00 79.56 145 TYR A C 1
ATOM 1088 O O . TYR A 1 145 ? -3.879 -15.405 -10.716 1.00 79.56 145 TYR A O 1
ATOM 1096 N N . GLN A 1 146 ? -5.638 -14.414 -9.720 1.00 80.44 146 GLN A N 1
ATOM 1097 C CA . GLN A 1 146 ? -5.695 -13.249 -10.591 1.00 80.44 146 GLN A CA 1
ATOM 1098 C C . GLN A 1 146 ? -5.411 -11.983 -9.769 1.00 80.44 146 GLN A C 1
ATOM 1100 O O . GLN A 1 146 ? -6.288 -11.528 -9.030 1.00 80.44 146 GLN A O 1
ATOM 1105 N N . PRO A 1 147 ? -4.218 -11.377 -9.914 1.00 78.75 147 PRO A N 1
ATOM 1106 C CA . PRO A 1 147 ? -3.925 -10.095 -9.288 1.00 78.75 147 PRO A CA 1
ATOM 1107 C C . PRO A 1 147 ? -4.891 -9.009 -9.774 1.00 78.75 147 PRO A C 1
ATOM 1109 O O . PRO A 1 147 ? -5.232 -8.960 -10.960 1.00 78.75 147 PRO A O 1
ATOM 1112 N N . LYS A 1 148 ? -5.283 -8.085 -8.886 1.00 83.25 148 LYS A N 1
ATOM 1113 C CA . LYS A 1 148 ? -6.110 -6.923 -9.276 1.00 83.25 148 LYS A CA 1
ATOM 1114 C C . LYS A 1 148 ? -5.389 -5.995 -10.260 1.00 83.25 148 LYS A C 1
ATOM 1116 O O . LYS A 1 148 ? -6.029 -5.314 -11.058 1.00 83.25 148 LYS A O 1
ATOM 1121 N N . LEU A 1 149 ? -4.057 -5.968 -10.212 1.00 86.69 149 LEU A N 1
ATOM 1122 C CA . LEU A 1 149 ? -3.216 -5.163 -11.093 1.00 86.69 149 LEU A CA 1
ATOM 1123 C C . LEU A 1 149 ? -2.703 -6.002 -12.255 1.00 86.69 149 LEU A C 1
ATOM 1125 O O . LEU A 1 149 ? -2.050 -7.026 -12.067 1.00 86.69 149 LEU A O 1
ATOM 1129 N N . THR A 1 150 ? -2.940 -5.530 -13.475 1.00 90.19 150 THR A N 1
ATOM 1130 C CA . THR A 1 150 ? -2.398 -6.185 -14.665 1.00 90.19 150 THR A CA 1
ATOM 1131 C C . THR A 1 150 ? -0.933 -5.808 -14.872 1.00 90.19 150 THR A C 1
ATOM 1133 O O . THR A 1 150 ? -0.529 -4.658 -14.681 1.00 90.19 150 THR A O 1
ATOM 1136 N N . ARG A 1 151 ? -0.136 -6.763 -15.365 1.00 93.25 151 ARG A N 1
ATOM 1137 C CA . ARG A 1 151 ? 1.249 -6.525 -15.808 1.00 93.25 151 ARG A CA 1
ATOM 1138 C C . ARG A 1 151 ? 1.353 -5.325 -16.755 1.00 93.25 151 ARG A C 1
ATOM 1140 O O . ARG A 1 151 ? 2.257 -4.509 -16.623 1.00 93.25 151 ARG A O 1
ATOM 1147 N N . SER A 1 152 ? 0.422 -5.198 -17.700 1.00 93.50 152 SER A N 1
ATOM 1148 C CA . SER A 1 152 ? 0.390 -4.088 -18.659 1.00 93.50 152 SER A CA 1
ATOM 1149 C C . SER A 1 152 ? 0.252 -2.724 -17.987 1.00 93.50 152 SER A C 1
ATOM 1151 O O . SER A 1 152 ? 0.908 -1.776 -18.413 1.00 93.50 152 SER A O 1
ATOM 1153 N N . TYR A 1 153 ? -0.566 -2.627 -16.936 1.00 94.50 153 TYR A N 1
ATOM 1154 C CA . TYR A 1 153 ? -0.767 -1.382 -16.201 1.00 94.50 153 TYR A CA 1
ATOM 1155 C C . TYR A 1 153 ? 0.479 -0.989 -15.398 1.00 94.50 153 TYR A C 1
ATOM 1157 O O . TYR A 1 153 ? 0.914 0.157 -15.443 1.00 94.50 153 TYR A O 1
ATOM 1165 N N . LEU A 1 154 ? 1.123 -1.954 -14.742 1.00 95.31 154 LEU A N 1
ATOM 1166 C CA . LEU A 1 154 ? 2.353 -1.712 -13.983 1.00 95.31 154 LEU A CA 1
ATOM 1167 C C . LEU A 1 154 ? 3.517 -1.295 -14.891 1.00 95.31 154 LEU A C 1
ATOM 1169 O O . LEU A 1 154 ? 4.241 -0.349 -14.584 1.00 95.31 154 LEU A O 1
ATOM 1173 N N . ILE A 1 155 ? 3.654 -1.938 -16.054 1.00 95.75 155 ILE A N 1
ATOM 1174 C CA . ILE A 1 155 ? 4.628 -1.527 -17.074 1.00 95.75 155 ILE A CA 1
ATOM 1175 C C . ILE A 1 155 ? 4.337 -0.104 -17.557 1.00 95.75 155 ILE A C 1
ATOM 1177 O O . ILE A 1 155 ? 5.269 0.681 -17.711 1.00 95.75 155 ILE A O 1
ATOM 1181 N N . HIS A 1 156 ? 3.068 0.249 -17.776 1.00 95.19 156 HIS A N 1
ATOM 1182 C CA . HIS A 1 156 ? 2.695 1.609 -18.158 1.00 95.19 156 HIS A CA 1
ATOM 1183 C C . HIS A 1 156 ? 3.165 2.641 -17.119 1.00 95.19 156 HIS A C 1
ATOM 1185 O O . HIS A 1 156 ? 3.781 3.630 -17.503 1.00 95.19 156 HIS A O 1
ATOM 1191 N N . LEU A 1 157 ? 2.958 2.392 -15.821 1.00 95.38 157 LEU A N 1
ATOM 1192 C CA . LEU A 1 157 ? 3.399 3.299 -14.749 1.00 95.38 157 LEU A CA 1
ATOM 1193 C C . LEU A 1 157 ? 4.925 3.474 -14.703 1.00 95.38 157 LEU A C 1
ATOM 1195 O O . LEU A 1 157 ? 5.421 4.589 -14.539 1.00 95.38 157 LEU A O 1
ATOM 1199 N N . LEU A 1 158 ? 5.679 2.388 -14.893 1.00 95.69 158 LEU A N 1
ATOM 1200 C CA . LEU A 1 158 ? 7.144 2.431 -14.953 1.00 95.69 158 LEU A CA 1
ATOM 1201 C C . LEU A 1 158 ? 7.646 3.239 -16.160 1.00 95.69 158 LEU A C 1
ATOM 1203 O O . LEU A 1 158 ? 8.577 4.038 -16.040 1.00 95.69 158 LEU A O 1
ATOM 1207 N N . VAL A 1 159 ? 7.012 3.056 -17.321 1.00 95.38 159 VAL A N 1
ATOM 1208 C CA . VAL A 1 159 ? 7.321 3.816 -18.539 1.00 95.38 159 VAL A CA 1
ATOM 1209 C C . VAL A 1 159 ? 6.970 5.293 -18.362 1.00 95.38 159 VAL A C 1
ATOM 1211 O O . VAL A 1 159 ? 7.779 6.149 -18.708 1.00 95.38 159 VAL A O 1
ATOM 1214 N N . GLU A 1 160 ? 5.811 5.605 -17.782 1.00 94.25 160 GLU A N 1
ATOM 1215 C CA . GLU A 1 160 ? 5.383 6.979 -17.508 1.00 94.25 160 GLU A CA 1
ATOM 1216 C C . GLU A 1 160 ? 6.353 7.691 -16.552 1.00 94.25 160 GLU A C 1
ATOM 1218 O O . GLU A 1 160 ? 6.714 8.847 -16.778 1.00 94.25 160 GLU A O 1
ATOM 1223 N N . HIS A 1 161 ? 6.834 6.992 -15.520 1.00 94.31 161 HIS A N 1
ATOM 1224 C CA . HIS A 1 161 ? 7.862 7.506 -14.617 1.00 94.31 161 HIS A CA 1
ATOM 1225 C C . HIS A 1 161 ? 9.176 7.811 -15.354 1.00 94.31 161 HIS A C 1
ATOM 1227 O O . HIS A 1 161 ? 9.718 8.910 -15.228 1.00 94.31 161 HIS A O 1
ATOM 1233 N N . ASP A 1 162 ? 9.676 6.880 -16.173 1.00 93.38 162 ASP A N 1
ATOM 1234 C CA . ASP A 1 162 ? 10.888 7.114 -16.967 1.00 93.38 162 ASP A CA 1
ATOM 1235 C C . ASP A 1 162 ? 10.706 8.260 -17.979 1.00 93.38 162 ASP A C 1
ATOM 1237 O O . ASP A 1 162 ? 11.641 9.023 -18.210 1.00 93.38 162 ASP A O 1
ATOM 1241 N N . LEU A 1 163 ? 9.511 8.418 -18.560 1.00 92.38 163 LEU A N 1
ATOM 1242 C CA . LEU A 1 163 ? 9.191 9.529 -19.459 1.00 92.38 163 LEU A CA 1
ATOM 1243 C C . LEU A 1 163 ? 9.144 10.873 -18.734 1.00 92.38 163 LEU A C 1
ATOM 1245 O O . LEU A 1 163 ? 9.488 11.884 -19.338 1.00 92.38 163 LEU A O 1
ATOM 1249 N N . LYS A 1 164 ? 8.677 10.926 -17.481 1.00 91.12 164 LYS A N 1
ATOM 1250 C CA . LYS A 1 164 ? 8.680 12.147 -16.649 1.00 91.12 164 LYS A CA 1
ATOM 1251 C C . LYS A 1 164 ? 10.086 12.587 -16.255 1.00 91.12 164 LYS A C 1
ATOM 1253 O O . LYS A 1 164 ? 10.323 13.784 -16.168 1.00 91.12 164 LYS A O 1
ATOM 1258 N N . ASN A 1 165 ? 11.003 11.638 -16.097 1.00 89.19 165 ASN A N 1
ATOM 1259 C CA . ASN A 1 165 ? 12.386 11.911 -15.707 1.00 89.19 165 ASN A CA 1
ATOM 1260 C C . ASN A 1 165 ? 13.361 12.018 -16.896 1.00 89.19 165 ASN A C 1
ATOM 1262 O O . ASN A 1 165 ? 14.546 12.282 -16.695 1.00 89.19 165 ASN A O 1
ATOM 1266 N N . ALA A 1 166 ? 12.896 11.790 -18.127 1.00 88.38 166 ALA A N 1
ATOM 1267 C CA . ALA A 1 166 ? 13.693 11.988 -19.333 1.00 88.38 166 ALA A CA 1
ATOM 1268 C C . ALA A 1 166 ? 13.790 13.481 -19.687 1.00 88.38 166 ALA A C 1
ATOM 1270 O O . ALA A 1 166 ? 12.836 14.235 -19.498 1.00 88.38 166 ALA A O 1
ATOM 1271 N N . SER A 1 167 ? 14.924 13.900 -20.256 1.00 84.69 167 SER A N 1
ATOM 1272 C CA . SER A 1 167 ? 15.044 15.236 -20.846 1.00 84.69 167 SER A CA 1
ATOM 1273 C C . SER A 1 167 ? 14.082 15.389 -22.027 1.00 84.69 167 SER A C 1
ATOM 1275 O O . SER A 1 167 ? 13.806 14.420 -22.740 1.00 84.69 167 SER A O 1
ATOM 1277 N N . GLU A 1 168 ? 13.612 16.612 -22.283 1.00 79.31 168 GLU A N 1
ATOM 1278 C CA . GLU A 1 168 ? 12.681 16.899 -23.388 1.00 79.31 168 GLU A CA 1
ATOM 1279 C C . GLU A 1 168 ? 13.204 16.406 -24.746 1.00 79.31 168 GLU A C 1
ATOM 1281 O O . GLU A 1 168 ? 12.442 15.869 -25.543 1.00 79.31 168 GLU A O 1
ATOM 1286 N N . SER A 1 169 ? 14.520 16.474 -24.965 1.00 75.69 169 SER A N 1
ATOM 1287 C CA . SER A 1 169 ? 15.191 15.985 -26.177 1.00 75.69 169 SER A CA 1
ATOM 1288 C C . SER A 1 169 ? 15.103 14.468 -26.401 1.00 75.69 169 SER A C 1
ATOM 1290 O O . SER A 1 169 ? 15.256 14.006 -27.528 1.00 75.69 169 SER A O 1
ATOM 1292 N N . VAL A 1 170 ? 14.878 13.685 -25.343 1.00 80.38 170 VAL A N 1
ATOM 1293 C CA . VAL A 1 170 ? 14.825 12.211 -25.378 1.00 80.38 170 VAL A CA 1
ATOM 1294 C C . VAL A 1 170 ? 13.381 11.704 -25.310 1.00 80.38 170 VAL A C 1
ATOM 1296 O O . VAL A 1 170 ? 13.109 10.541 -25.605 1.00 80.38 170 VAL A O 1
ATOM 1299 N N . ARG A 1 171 ? 12.433 12.571 -24.946 1.00 80.69 171 ARG A N 1
ATOM 1300 C CA . ARG A 1 171 ? 11.021 12.239 -24.763 1.00 80.69 171 ARG A CA 1
ATOM 1301 C C . ARG A 1 171 ? 10.308 12.104 -26.111 1.00 80.69 171 ARG A C 1
ATOM 1303 O O . ARG A 1 171 ? 9.553 12.975 -26.527 1.00 80.69 171 ARG A O 1
ATOM 1310 N N . ASN A 1 172 ? 10.549 10.989 -26.792 1.00 86.81 172 ASN A N 1
ATOM 1311 C CA . ASN A 1 172 ? 9.903 10.635 -28.051 1.00 86.81 172 ASN A CA 1
ATOM 1312 C C . ASN A 1 172 ? 9.245 9.239 -27.988 1.00 86.81 172 ASN A C 1
ATOM 1314 O O . ASN A 1 172 ? 9.457 8.462 -27.052 1.00 86.81 172 ASN A O 1
ATOM 1318 N N . SER A 1 173 ? 8.439 8.913 -29.002 1.00 88.94 173 SER A N 1
ATOM 1319 C CA . SER A 1 173 ? 7.730 7.624 -29.111 1.00 88.94 173 SER A CA 1
ATOM 1320 C C . SER A 1 173 ? 8.678 6.420 -29.196 1.00 88.94 173 SER A C 1
ATOM 1322 O O . SER A 1 173 ? 8.351 5.315 -28.748 1.00 88.94 173 SER A O 1
ATOM 1324 N N . GLU A 1 174 ? 9.880 6.627 -29.733 1.00 91.25 174 GLU A N 1
ATOM 1325 C CA . GLU A 1 174 ? 10.918 5.603 -29.811 1.00 91.25 174 GLU A CA 1
ATOM 1326 C C . GLU A 1 174 ? 11.451 5.240 -28.416 1.00 91.25 174 GLU A C 1
ATOM 1328 O O . GLU A 1 174 ? 11.595 4.059 -28.090 1.00 91.25 174 GLU A O 1
ATOM 1333 N N . PHE A 1 175 ? 11.698 6.237 -27.562 1.00 91.44 175 PHE A N 1
ATOM 1334 C CA . PHE A 1 175 ? 12.122 6.036 -26.181 1.00 91.44 175 PHE A CA 1
ATOM 1335 C C . PHE A 1 175 ? 11.046 5.318 -25.367 1.00 91.44 175 PHE A C 1
ATOM 1337 O O . PHE A 1 175 ? 11.367 4.352 -24.670 1.00 91.44 175 PHE A O 1
ATOM 1344 N N . GLU A 1 176 ? 9.776 5.714 -25.501 1.00 93.19 176 GLU A N 1
ATOM 1345 C CA . GLU A 1 176 ? 8.658 5.012 -24.859 1.00 93.19 176 GLU A CA 1
ATOM 1346 C C . GLU A 1 176 ? 8.636 3.528 -25.258 1.00 93.19 176 GLU A C 1
ATOM 1348 O O . GLU A 1 176 ? 8.602 2.643 -24.399 1.00 93.19 176 GLU A O 1
ATOM 1353 N N . SER A 1 177 ? 8.729 3.246 -26.560 1.00 94.25 177 SER A N 1
ATOM 1354 C CA . SER A 1 177 ? 8.714 1.880 -27.094 1.00 94.25 177 SER A CA 1
ATOM 1355 C C . SER A 1 177 ? 9.895 1.051 -26.578 1.00 94.25 177 SER A C 1
ATOM 1357 O O . SER A 1 177 ? 9.721 -0.101 -26.169 1.00 94.25 177 SER A O 1
ATOM 1359 N N . LYS A 1 178 ? 11.097 1.646 -26.519 1.00 95.00 178 LYS A N 1
ATOM 1360 C CA . LYS A 1 178 ? 12.295 1.012 -25.941 1.00 95.00 178 LYS A CA 1
ATOM 1361 C C . LYS A 1 178 ? 12.108 0.694 -24.458 1.00 95.00 178 LYS A C 1
ATOM 1363 O O . LYS A 1 178 ? 12.453 -0.410 -24.033 1.00 95.00 178 LYS A O 1
ATOM 1368 N N . ARG A 1 179 ? 11.542 1.614 -23.668 1.00 94.62 179 ARG A N 1
ATOM 1369 C CA . ARG A 1 179 ? 11.277 1.393 -22.234 1.00 94.62 179 ARG A CA 1
ATOM 1370 C C . ARG A 1 179 ? 10.218 0.330 -22.005 1.00 94.62 179 ARG A C 1
ATOM 1372 O O . ARG A 1 179 ? 10.434 -0.571 -21.198 1.00 94.62 179 ARG A O 1
ATOM 1379 N N . ARG A 1 180 ? 9.130 0.359 -22.769 1.00 96.06 180 ARG A N 1
ATOM 1380 C CA . ARG A 1 180 ? 8.093 -0.674 -22.721 1.00 96.06 180 ARG A CA 1
ATOM 1381 C C . ARG A 1 180 ? 8.680 -2.059 -22.995 1.00 96.06 180 ARG A C 1
ATOM 1383 O O . ARG A 1 180 ? 8.449 -2.974 -22.208 1.00 96.06 180 ARG A O 1
ATOM 1390 N N . ARG A 1 181 ? 9.509 -2.197 -24.039 1.00 95.88 181 ARG A N 1
ATOM 1391 C CA . ARG A 1 181 ? 10.202 -3.458 -24.357 1.00 95.88 181 ARG A CA 1
ATOM 1392 C C . ARG A 1 181 ? 11.150 -3.888 -23.238 1.00 95.88 181 ARG A C 1
ATOM 1394 O O . ARG A 1 181 ? 11.142 -5.052 -22.859 1.00 95.88 181 ARG A O 1
ATOM 1401 N N . TYR A 1 182 ? 11.915 -2.955 -22.670 1.00 96.19 182 TYR A N 1
ATOM 1402 C CA . TYR A 1 182 ? 12.808 -3.235 -21.545 1.00 96.19 182 TYR A CA 1
ATOM 1403 C C . TYR A 1 182 ? 12.061 -3.852 -20.352 1.00 96.19 182 TYR A C 1
ATOM 1405 O O . TYR A 1 182 ? 12.468 -4.909 -19.869 1.00 96.19 182 TYR A O 1
ATOM 1413 N N . TYR A 1 183 ? 10.952 -3.244 -19.918 1.00 96.75 183 TYR A N 1
ATOM 1414 C CA . TYR A 1 183 ? 10.153 -3.750 -18.797 1.00 96.75 183 TYR A CA 1
ATOM 1415 C C . TYR A 1 183 ? 9.417 -5.049 -19.120 1.00 96.75 183 TYR A C 1
ATOM 1417 O O . TYR A 1 183 ? 9.234 -5.884 -18.240 1.00 96.75 183 TYR A O 1
ATOM 1425 N N . GLN A 1 184 ? 9.020 -5.256 -20.378 1.00 95.81 184 GLN A N 1
ATOM 1426 C CA . GLN A 1 184 ? 8.477 -6.539 -20.815 1.00 95.81 184 GLN A CA 1
ATOM 1427 C C . GLN A 1 184 ? 9.530 -7.649 -20.712 1.00 95.81 184 GLN A C 1
ATOM 1429 O O . GLN A 1 184 ? 9.224 -8.703 -20.164 1.00 95.81 184 GLN A O 1
ATOM 1434 N N . THR A 1 185 ? 10.757 -7.416 -21.182 1.00 96.94 185 THR A N 1
ATOM 1435 C CA . THR A 1 185 ? 11.836 -8.414 -21.138 1.00 96.94 185 THR A CA 1
ATOM 1436 C C . THR A 1 185 ? 12.295 -8.728 -19.713 1.00 96.94 185 THR A C 1
ATOM 1438 O O . THR A 1 185 ? 12.547 -9.885 -19.411 1.00 96.94 185 THR A O 1
ATOM 1441 N N . HIS A 1 186 ? 12.377 -7.730 -18.831 1.00 94.56 186 HIS A N 1
ATOM 1442 C CA . HIS A 1 186 ? 12.902 -7.894 -17.465 1.00 94.56 186 HIS A CA 1
ATOM 1443 C C . HIS A 1 186 ? 11.793 -7.947 -16.407 1.00 94.56 186 HIS A C 1
ATOM 1445 O O . HIS A 1 186 ? 12.013 -7.561 -15.259 1.00 94.56 186 HIS A O 1
ATOM 1451 N N . TRP A 1 187 ? 10.584 -8.360 -16.797 1.00 95.44 187 TRP A N 1
ATOM 1452 C CA . TRP A 1 187 ? 9.409 -8.281 -15.929 1.00 95.44 187 TRP A CA 1
ATOM 1453 C C . TRP A 1 187 ? 9.570 -9.079 -14.637 1.00 95.44 187 TRP A C 1
ATOM 1455 O O . TRP A 1 187 ? 9.151 -8.599 -13.592 1.00 95.44 187 TRP A O 1
ATOM 1465 N N . ASP A 1 188 ? 10.214 -10.243 -14.690 1.00 94.88 188 ASP A N 1
ATOM 1466 C CA . ASP A 1 188 ? 10.321 -11.143 -13.538 1.00 94.88 188 ASP A CA 1
ATOM 1467 C C . ASP A 1 188 ? 11.043 -10.491 -12.349 1.00 94.88 188 ASP A C 1
ATOM 1469 O O . ASP A 1 188 ? 10.646 -10.682 -11.203 1.00 94.88 188 ASP A O 1
ATOM 1473 N N . VAL A 1 189 ? 12.030 -9.627 -12.617 1.00 92.38 189 VAL A N 1
ATOM 1474 C CA . VAL A 1 189 ? 12.729 -8.849 -11.579 1.00 92.38 189 VAL A CA 1
ATOM 1475 C C . VAL A 1 189 ? 11.781 -7.847 -10.915 1.00 92.38 189 VAL A C 1
ATOM 1477 O O . VAL A 1 189 ? 11.734 -7.739 -9.693 1.00 92.38 189 VAL A O 1
ATOM 1480 N N . TRP A 1 190 ? 10.991 -7.122 -11.711 1.00 94.19 190 TRP A N 1
ATOM 1481 C CA . TRP A 1 190 ? 10.011 -6.165 -11.188 1.00 94.19 190 TRP A CA 1
ATOM 1482 C C . TRP A 1 190 ? 8.878 -6.862 -10.446 1.00 94.19 190 TRP A C 1
ATOM 1484 O O . TRP A 1 190 ? 8.434 -6.379 -9.411 1.00 94.19 190 TRP A O 1
ATOM 1494 N N . HIS A 1 191 ? 8.444 -8.011 -10.951 1.00 93.81 191 HIS A N 1
ATOM 1495 C CA . HIS A 1 191 ? 7.448 -8.845 -10.306 1.00 93.81 191 HIS A CA 1
ATOM 1496 C C . HIS A 1 191 ? 7.931 -9.336 -8.936 1.00 93.81 191 HIS A C 1
ATOM 1498 O O . HIS A 1 191 ? 7.178 -9.225 -7.976 1.00 93.81 191 HIS A O 1
ATOM 1504 N N . SER A 1 192 ? 9.188 -9.787 -8.817 1.00 92.69 192 SER A N 1
ATOM 1505 C CA . SER A 1 192 ? 9.784 -10.170 -7.525 1.00 92.69 192 SER A CA 1
ATOM 1506 C C . SER A 1 192 ? 9.717 -9.030 -6.507 1.00 92.69 192 SER A C 1
ATOM 1508 O O . SER A 1 192 ? 9.164 -9.208 -5.426 1.00 92.69 192 SER A O 1
ATOM 1510 N N . ASN A 1 193 ? 10.162 -7.827 -6.890 1.00 93.75 193 ASN A N 1
ATOM 1511 C CA . ASN A 1 193 ? 10.118 -6.651 -6.011 1.00 93.75 193 ASN A CA 1
ATOM 1512 C C . ASN A 1 193 ? 8.681 -6.294 -5.578 1.00 93.75 193 ASN A C 1
ATOM 1514 O O . ASN A 1 193 ? 8.446 -5.839 -4.459 1.00 93.75 193 ASN A O 1
ATOM 1518 N N . ILE A 1 194 ? 7.701 -6.475 -6.471 1.00 94.19 194 ILE A N 1
ATOM 1519 C CA . ILE A 1 194 ? 6.284 -6.239 -6.162 1.00 94.19 194 ILE A CA 1
ATOM 1520 C C . ILE A 1 194 ? 5.766 -7.286 -5.169 1.00 94.19 194 ILE A C 1
ATOM 1522 O O . ILE A 1 194 ? 5.060 -6.922 -4.230 1.00 94.19 194 ILE A O 1
ATOM 1526 N N . GLU A 1 195 ? 6.118 -8.560 -5.335 1.00 92.75 195 GLU A N 1
ATOM 1527 C CA . GLU A 1 195 ? 5.715 -9.627 -4.409 1.00 92.75 195 GLU A CA 1
ATOM 1528 C C . GLU A 1 195 ? 6.380 -9.499 -3.031 1.00 92.75 195 GLU A C 1
ATOM 1530 O O . GLU A 1 195 ? 5.740 -9.756 -2.009 1.00 92.75 195 GLU A O 1
ATOM 1535 N N . GLU A 1 196 ? 7.621 -9.017 -2.962 1.00 93.31 196 GLU A N 1
ATOM 1536 C CA . GLU A 1 196 ? 8.274 -8.655 -1.698 1.00 93.31 196 GLU A CA 1
ATOM 1537 C C . GLU A 1 196 ? 7.510 -7.540 -0.975 1.00 93.31 196 GLU A C 1
ATOM 1539 O O . GLU A 1 196 ? 7.195 -7.663 0.211 1.00 93.31 196 GLU A O 1
ATOM 1544 N N . MET A 1 197 ? 7.132 -6.479 -1.694 1.00 94.94 197 MET A N 1
ATOM 1545 C CA . MET A 1 197 ? 6.323 -5.394 -1.134 1.00 94.94 197 MET A CA 1
ATOM 1546 C C . MET A 1 197 ? 4.938 -5.885 -0.685 1.00 94.94 197 MET A C 1
ATOM 1548 O O . MET A 1 197 ? 4.462 -5.503 0.383 1.00 94.94 197 MET A O 1
ATOM 1552 N N . ARG A 1 198 ? 4.293 -6.773 -1.451 1.00 93.31 198 ARG A N 1
ATOM 1553 C CA . ARG A 1 198 ? 3.025 -7.413 -1.052 1.00 93.31 198 ARG A CA 1
ATOM 1554 C C . ARG A 1 198 ? 3.190 -8.267 0.204 1.00 93.31 198 ARG A C 1
ATOM 1556 O O . ARG A 1 198 ? 2.322 -8.247 1.073 1.00 93.31 198 ARG A O 1
ATOM 1563 N N . SER A 1 199 ? 4.306 -8.978 0.331 1.00 93.50 199 SER A N 1
ATOM 1564 C CA . SER A 1 199 ? 4.627 -9.773 1.520 1.00 93.50 199 SER A CA 1
ATOM 1565 C C . SER A 1 199 ? 4.820 -8.888 2.755 1.00 93.50 199 SER A C 1
ATOM 1567 O O . SER A 1 199 ? 4.306 -9.205 3.828 1.00 93.50 199 SER A O 1
ATOM 1569 N N . LEU A 1 200 ? 5.479 -7.737 2.596 1.00 95.00 200 LEU A N 1
ATOM 1570 C CA . LEU A 1 200 ? 5.609 -6.726 3.646 1.00 95.00 200 LEU A CA 1
ATOM 1571 C C . LEU A 1 200 ? 4.236 -6.181 4.079 1.00 95.00 200 LEU A C 1
ATOM 1573 O O . LEU A 1 200 ? 3.926 -6.169 5.269 1.00 95.00 200 LEU A O 1
ATOM 1577 N N . LEU A 1 201 ? 3.377 -5.819 3.122 1.00 95.75 201 LEU A N 1
ATOM 1578 C CA . LEU A 1 201 ? 2.010 -5.353 3.390 1.00 95.75 201 LEU A CA 1
ATOM 1579 C C . LEU A 1 201 ? 1.150 -6.416 4.087 1.00 95.75 201 LEU A C 1
ATOM 1581 O O . LEU A 1 201 ? 0.374 -6.100 4.985 1.00 95.75 201 LEU A O 1
ATOM 1585 N N . MET A 1 202 ? 1.314 -7.690 3.728 1.00 94.44 202 MET A N 1
ATOM 1586 C CA . MET A 1 202 ? 0.658 -8.804 4.415 1.00 94.44 202 MET A CA 1
ATOM 1587 C C . MET A 1 202 ? 1.099 -8.910 5.878 1.00 94.44 202 MET A C 1
ATOM 1589 O O . MET A 1 202 ? 0.280 -9.184 6.758 1.00 94.44 202 MET A O 1
ATOM 1593 N N . ASN A 1 203 ? 2.381 -8.677 6.159 1.00 94.50 203 ASN A N 1
ATOM 1594 C CA . ASN A 1 203 ? 2.896 -8.668 7.526 1.00 94.50 203 ASN A CA 1
ATOM 1595 C C . ASN A 1 203 ? 2.395 -7.455 8.317 1.00 94.50 203 ASN A C 1
ATOM 1597 O O . ASN A 1 203 ? 2.039 -7.609 9.489 1.00 94.50 203 ASN A O 1
ATOM 1601 N N . TYR A 1 204 ? 2.299 -6.283 7.680 1.00 95.00 204 TYR A N 1
ATOM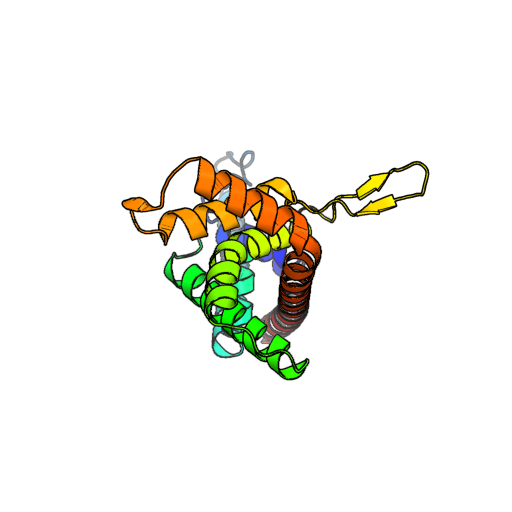 1602 C CA . TYR A 1 204 ? 1.643 -5.115 8.268 1.00 95.00 204 TYR A CA 1
ATOM 1603 C C . TYR A 1 204 ? 0.190 -5.422 8.617 1.00 95.00 204 TYR A C 1
ATOM 1605 O O . TYR A 1 204 ? -0.213 -5.192 9.751 1.00 95.00 204 TYR A O 1
ATOM 1613 N N . ASP A 1 205 ? -0.580 -6.007 7.698 1.00 94.25 205 ASP A N 1
ATOM 1614 C CA . ASP A 1 205 ? -1.994 -6.299 7.930 1.00 94.25 205 ASP A CA 1
ATOM 1615 C C . ASP A 1 205 ? -2.204 -7.290 9.082 1.00 94.25 205 ASP A C 1
ATOM 1617 O O . ASP A 1 205 ? -3.011 -7.049 9.981 1.00 94.25 205 ASP A O 1
ATOM 1621 N N . LYS A 1 206 ? -1.416 -8.371 9.126 1.00 94.00 206 LYS A N 1
ATOM 1622 C CA . LYS A 1 206 ? -1.451 -9.340 10.234 1.00 94.00 206 LYS A CA 1
ATOM 1623 C C . LYS A 1 206 ? -1.116 -8.686 11.575 1.00 94.00 206 LYS A C 1
ATOM 1625 O O . LYS A 1 206 ? -1.817 -8.911 12.563 1.00 94.00 206 LYS A O 1
ATOM 1630 N N . SER A 1 207 ? -0.063 -7.871 11.604 1.00 94.50 207 SER A N 1
ATOM 1631 C CA . SER A 1 207 ? 0.390 -7.184 12.818 1.00 94.50 207 SER A CA 1
ATOM 1632 C C . SER A 1 207 ? -0.617 -6.133 13.276 1.00 94.50 207 SER A C 1
ATOM 1634 O O . SER A 1 207 ? -0.912 -6.041 14.467 1.00 94.50 207 SER A O 1
ATOM 1636 N N . ALA A 1 208 ? -1.204 -5.397 12.333 1.00 94.12 208 ALA A N 1
ATOM 1637 C CA . ALA A 1 208 ? -2.247 -4.417 12.579 1.00 94.12 208 ALA A CA 1
ATOM 1638 C C . ALA A 1 208 ? -3.500 -5.076 13.166 1.00 94.12 208 ALA A C 1
ATOM 1640 O O . ALA A 1 208 ? -3.967 -4.632 14.210 1.00 94.12 208 ALA A O 1
ATOM 1641 N N . ARG A 1 209 ? -3.984 -6.189 12.592 1.00 92.88 209 ARG A N 1
ATOM 1642 C CA . ARG A 1 209 ? -5.125 -6.956 13.136 1.00 92.88 209 ARG A CA 1
ATOM 1643 C C . ARG A 1 209 ? -4.870 -7.443 14.557 1.00 92.88 209 ARG A C 1
ATOM 1645 O O . ARG A 1 209 ? -5.746 -7.334 15.415 1.00 92.88 209 ARG A O 1
ATOM 1652 N N . PHE A 1 210 ? -3.675 -7.974 14.811 1.00 92.81 210 PHE A N 1
ATOM 1653 C CA . PHE A 1 210 ? -3.291 -8.436 16.142 1.00 92.81 210 PHE A CA 1
ATOM 1654 C C . PHE A 1 210 ? -3.265 -7.284 17.155 1.00 92.81 210 PHE A C 1
ATOM 1656 O O . PHE A 1 210 ? -3.855 -7.390 18.233 1.00 92.81 210 PHE A O 1
ATOM 1663 N N . LEU A 1 211 ? -2.614 -6.173 16.803 1.00 92.25 211 LEU A N 1
ATOM 1664 C CA . LEU A 1 211 ? -2.493 -5.010 17.676 1.00 92.25 211 LEU A CA 1
ATOM 1665 C C . LEU A 1 211 ? -3.849 -4.334 17.914 1.00 92.25 211 LEU A C 1
ATOM 1667 O O . LEU A 1 211 ? -4.152 -3.972 19.051 1.00 92.25 211 LEU A O 1
ATOM 1671 N N . PHE A 1 212 ? -4.678 -4.229 16.876 1.00 91.69 212 PHE A N 1
ATOM 1672 C CA . PHE A 1 212 ? -6.031 -3.689 16.940 1.00 91.69 212 PHE A CA 1
ATOM 1673 C C . PHE A 1 212 ? -6.887 -4.484 17.924 1.00 91.69 212 PHE A C 1
ATOM 1675 O O . PHE A 1 212 ? -7.403 -3.918 18.885 1.00 91.69 212 PHE A O 1
ATOM 1682 N N . LYS A 1 213 ? -6.950 -5.814 17.762 1.00 89.56 213 LYS A N 1
ATOM 1683 C CA . LYS A 1 213 ? -7.710 -6.695 18.659 1.00 89.56 213 LYS A CA 1
ATOM 1684 C C . LYS A 1 213 ? -7.237 -6.577 20.109 1.00 89.56 213 LYS A C 1
ATOM 1686 O O . LYS A 1 213 ? -8.049 -6.389 21.009 1.00 89.56 213 LYS A O 1
ATOM 1691 N N . LYS A 1 214 ? -5.920 -6.613 20.331 1.00 89.44 214 LYS A N 1
ATOM 1692 C CA . LYS A 1 214 ? -5.324 -6.475 21.668 1.00 89.44 214 LYS A CA 1
ATOM 1693 C C . LYS A 1 214 ? -5.653 -5.128 22.318 1.00 89.44 214 LYS A C 1
ATOM 1695 O O . LYS A 1 214 ? -5.838 -5.054 23.530 1.00 89.44 214 LYS A O 1
ATOM 1700 N N . THR A 1 215 ? -5.671 -4.054 21.537 1.00 87.81 215 THR A N 1
ATOM 1701 C CA . THR A 1 215 ? -5.950 -2.700 22.036 1.00 87.81 215 THR A CA 1
ATOM 1702 C C . THR A 1 215 ? -7.434 -2.524 22.342 1.00 87.81 215 THR A C 1
ATOM 1704 O O . THR A 1 215 ? -7.776 -1.967 23.384 1.00 87.81 215 THR A O 1
ATOM 1707 N N . LEU A 1 216 ? -8.304 -3.085 21.502 1.00 86.31 216 LEU A N 1
ATOM 1708 C CA . LEU A 1 216 ? -9.748 -3.099 21.707 1.00 86.31 216 LEU A CA 1
ATOM 1709 C C . LEU A 1 216 ? -10.145 -3.895 22.963 1.00 86.31 216 LEU A C 1
ATOM 1711 O O . LEU A 1 216 ? -10.914 -3.409 23.786 1.00 86.31 216 LEU A O 1
ATOM 1715 N N . GLU A 1 217 ? -9.563 -5.081 23.173 1.00 84.38 217 GLU A N 1
ATOM 1716 C CA . GLU A 1 217 ? -9.795 -5.896 24.378 1.00 84.38 217 GLU A CA 1
ATOM 1717 C C . GLU A 1 217 ? -9.407 -5.157 25.666 1.00 84.38 217 GLU A C 1
ATOM 1719 O O . GLU A 1 217 ? -10.122 -5.236 26.662 1.00 84.38 217 GLU A O 1
ATOM 1724 N N . LYS A 1 218 ? -8.304 -4.396 25.649 1.00 81.25 218 LYS A N 1
ATOM 1725 C CA . LYS A 1 218 ? -7.890 -3.573 26.795 1.00 81.25 218 LYS A CA 1
ATOM 1726 C C . LYS A 1 218 ? -8.885 -2.460 27.101 1.00 81.25 218 LYS A C 1
ATOM 1728 O O . LYS A 1 218 ? -9.185 -2.241 28.268 1.00 81.25 218 LYS A O 1
ATOM 1733 N N . GLN A 1 219 ? -9.391 -1.774 26.076 1.00 73.56 219 GLN A N 1
ATOM 1734 C CA . GLN A 1 219 ? -10.394 -0.726 26.269 1.00 73.56 219 GLN A CA 1
ATOM 1735 C C . GLN A 1 219 ? -11.717 -1.295 26.798 1.00 73.56 219 GLN A C 1
ATOM 1737 O O . GLN A 1 219 ? -12.342 -0.675 27.651 1.00 73.56 219 GLN A O 1
ATOM 1742 N N . ASN A 1 220 ? -12.099 -2.499 26.367 1.00 68.25 220 ASN A N 1
ATOM 1743 C CA . ASN A 1 220 ? -13.321 -3.166 26.820 1.00 68.25 220 ASN A CA 1
ATOM 1744 C C . ASN A 1 220 ? -13.199 -3.828 28.203 1.00 68.25 220 ASN A C 1
ATOM 1746 O O . ASN A 1 220 ? -14.212 -4.039 28.865 1.00 68.25 220 ASN A O 1
ATOM 1750 N N . GLY A 1 221 ? -11.985 -4.182 28.630 1.00 56.28 221 GLY A N 1
ATOM 1751 C CA . GLY A 1 221 ? -11.696 -4.769 29.943 1.00 56.28 221 GLY A CA 1
ATOM 1752 C C . GLY A 1 221 ? -11.394 -3.753 31.050 1.00 56.28 221 GLY A C 1
ATOM 1753 O O . GLY A 1 221 ? -11.278 -4.150 32.206 1.00 56.28 221 GLY A O 1
ATOM 1754 N N . SER A 1 222 ? -11.262 -2.462 30.727 1.00 46.19 222 SER A N 1
ATOM 1755 C CA . SER A 1 222 ? -11.162 -1.376 31.710 1.00 46.19 222 SER A CA 1
ATOM 1756 C C . SER A 1 222 ? -12.555 -0.968 32.206 1.00 46.19 222 SER A C 1
ATOM 1758 O O . SER A 1 222 ? -13.071 0.083 31.831 1.00 46.19 222 SER A O 1
ATOM 1760 N N . TYR A 1 223 ? -13.146 -1.809 33.056 1.00 37.50 223 TYR A N 1
ATOM 1761 C CA . TYR A 1 223 ? -14.285 -1.478 33.917 1.00 37.50 223 TYR A CA 1
ATOM 1762 C C . TYR A 1 223 ? -13.956 -1.813 35.369 1.00 37.50 223 TYR A C 1
ATOM 1764 O O . TYR A 1 223 ? -13.366 -2.893 35.600 1.00 37.50 223 TYR A O 1
#

Secondary structure (DSSP, 8-state):
------GGGS-HHHHHHHHHHGGG--TTTT--S-SHHHHHHHHHHHHHHHHHHHHHHHHHHHHHHHHHHHHHHTSPTTTS-HHHHHHHHHHHHHHHHHHH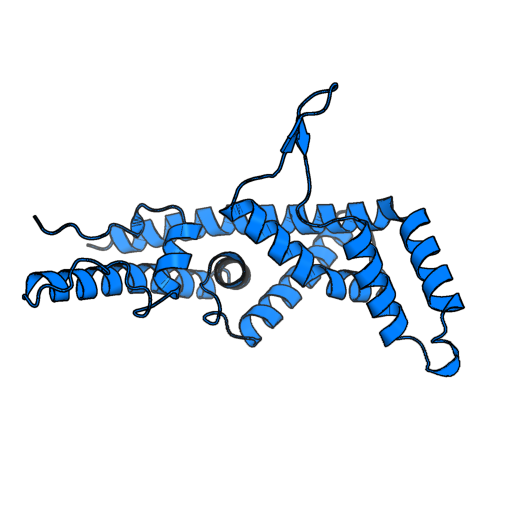HHTT----HHHHHHHHHHHHHHHHHHHHHHHH---EEEETTEEEE--SS-HHHHHHHHHHHHHHHS-TTT-SHHHHHHHHHHHHHTHHHHHHHHHHHHHHHHHHHHHHHHHHHHHHHHHHH--

Foldseek 3Di:
DQDLVQLLPDQLLSSQQLLQVPDPPCPVPPVPPDDPSVVVNSVSSNVSSVLLVVLLVVCCVVPVLLSLLSCLQRHHPPRDDPVSVVVNLVVLLVVLQVVCVVVVHHDDPLNSQLVSLCSSVLSHQLSVCVVVNWDWDQDPVGTDTDRPDDLLNSLVSSLVSVLVVDDPVQNDPVSSVVSSVVCVVVVVVVVVSSVSSSVVSVVSNVVSSVSSNVSSVVVVPPD

Radius of gyration: 21.69 Å; chains: 1; bounding box: 61×44×64 Å